Protein AF-A0A966USM0-F1 (afdb_monomer)

pLDDT: mean 73.09, std 26.47, range [25.08, 98.94]

Foldseek 3Di:
DDPDQDFDDWDDWAKEWEAEPVRHTPFIATFTGFRDDPPDTDDTDGDDGDDDDDDDPPDDYDYDYDYPDDDDDDDDDDDDDPDPDPPVPDPPQPAAKAKDQPDQDAAEAEAPDDWDFQGQRIQIDGPVWWFAAKKKKKKAQPPLDDQQKDWDFDDDPQWDWDADSVGRIIMIIHGRPDGSVNVSVRSRRITIHGPDLFSCVVVVRQKTKMWMKIASHDDPSRIYDIDIHMYGYHYDWDDKDKDFADDDDDDPPDDDDDHRPVIDIDTD

Secondary structure (DSSP, 8-state):
----------PPPEEEEEE-TTS-EEEEEEEEEEEEE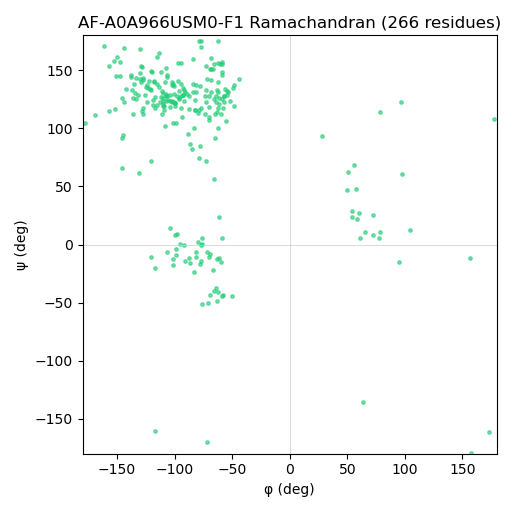TTEEEEEEEE---S-----TT---EEEEPPP---S----------SS----------S--EEEESS-PPEEEETTPPPEES-S-EEEE-SS----SS-EEEEEEEES--TTEEEE---BTTBEEEEETTTTEEEEE--TT--HHHHHHHHTT-EEEE--S-TTTTTT--EEEEEEEEE---SSS-B---EEEEEEEE--PPPPEEE--PPPP--TTPPP--TTTT-EEE--

Sequence (268 aa):
MSTDATFSGSGNNVNALLYDSSGTLITYGTLSRQFKTGSTIFGYYFVGTTSSFSVPSGGSYAWLISVRGLESSIIANTTYSTSSDFSASNFNDTLPPSIVISSSSSLSYIENASGIVIDNAILLSDTGASFGSSPSATISISSNFLSGDVLAFTNQNGITGSYNSGTGVLTLTGTSSNTVTQFQTALRSITYASTSDDPTSNNTKNSRIISWVFNDGTSANNISNTATSTINITAVNDAPVITPGTTLSYTENGSAAAINSALTLTDA

Radius of gyration: 33.27 Å; Cα contacts (8 Å, |Δi|>4): 501; chains: 1; bounding box: 66×48×115 Å

Mean predicted aligned error: 16.04 Å

Solvent-accessible surface area (backbone atoms only — not comparable to full-atom values): 16437 Å² total; per-residue (Å²): 131,86,82,76,78,71,88,77,81,96,52,83,69,40,63,37,52,32,30,40,86,86,71,48,76,72,50,49,32,28,43,51,49,74,42,45,65,85,95,46,73,77,47,73,51,77,53,65,78,74,96,77,90,81,85,69,92,91,71,88,78,58,83,53,78,53,85,85,81,78,81,84,72,94,84,81,86,82,88,81,77,96,61,102,69,83,70,90,76,71,84,66,44,83,55,45,33,40,51,46,67,84,66,85,66,67,33,80,44,52,62,80,47,76,67,42,64,56,46,76,56,55,41,58,46,59,84,46,88,65,42,20,74,54,18,34,34,44,37,30,41,75,35,63,67,53,78,41,48,41,67,46,65,79,69,51,93,78,30,43,60,50,64,39,67,90,69,41,36,29,38,37,40,40,41,43,85,54,49,61,68,55,53,32,53,53,60,32,57,29,18,44,36,48,76,34,78,55,72,18,66,89,77,73,29,44,40,36,36,36,35,38,35,44,29,42,37,47,96,53,53,29,53,28,52,79,32,76,49,44,37,40,47,42,76,67,90,64,76,70,44,75,49,81,31,68,87,77,87,79,60,91,92,56,80,93,72,80,73,43,84,63,54,46,80,49,73,94

Nearest PDB structures (foldseek):
  6msu-assembly1_A  TM=6.077E-01  e=7.825E-04  Homo sapiens
  6naj-assembly1_A  TM=5.534E-01  e=5.965E-04  Homo sapiens
  4g1e-assembly1_A  TM=4.624E-01  e=2.370E-04  Homo sapiens
  2jh2-assembly3_C  TM=5.589E-01  e=1.094E-01  Clostridium perfringens
  2w1n-assembly1_A  TM=4.405E-01  e=2.146E-02  Clostridium perfringens

Structure (mmCIF, N/CA/C/O backbone):
data_AF-A0A966USM0-F1
#
_entry.id   AF-A0A966USM0-F1
#
loop_
_atom_site.group_PDB
_atom_site.id
_atom_site.type_symbol
_atom_site.label_atom_id
_atom_site.label_alt_id
_atom_site.label_comp_id
_atom_site.label_asym_id
_atom_site.label_entity_id
_atom_site.label_seq_id
_atom_site.pdbx_PDB_ins_code
_atom_site.Cartn_x
_atom_site.Cartn_y
_atom_site.Cartn_z
_atom_site.occupancy
_atom_site.B_iso_or_equiv
_atom_site.auth_seq_id
_atom_site.auth_comp_id
_atom_site.auth_asym_id
_atom_site.auth_atom_id
_atom_site.pdbx_PDB_model_num
ATOM 1 N N . MET A 1 1 ? 40.622 32.644 -40.987 1.00 31.80 1 MET A N 1
ATOM 2 C CA . MET A 1 1 ? 40.869 31.797 -42.171 1.00 31.80 1 MET A CA 1
ATOM 3 C C . MET A 1 1 ? 40.367 30.409 -41.829 1.00 31.80 1 MET A C 1
ATOM 5 O O . MET A 1 1 ? 40.825 29.853 -40.840 1.00 31.80 1 MET A O 1
ATOM 9 N N . SER A 1 2 ? 39.348 29.950 -42.557 1.00 26.41 2 SER A N 1
ATOM 10 C CA . SER A 1 2 ? 38.762 28.608 -42.458 1.00 26.41 2 SER A CA 1
ATOM 11 C C . SER A 1 2 ? 39.843 27.565 -42.730 1.00 26.41 2 SER A C 1
ATOM 13 O O . SER A 1 2 ? 40.505 27.645 -43.762 1.00 26.41 2 SER A O 1
ATOM 15 N N . THR A 1 3 ? 40.057 26.620 -41.817 1.00 26.84 3 THR A N 1
ATOM 16 C CA . THR A 1 3 ? 40.767 25.383 -42.150 1.00 26.84 3 THR A CA 1
ATOM 17 C C . THR A 1 3 ? 39.723 24.399 -42.645 1.00 26.84 3 THR A C 1
ATOM 19 O O . THR A 1 3 ? 39.035 23.760 -41.848 1.00 26.84 3 THR A O 1
ATOM 22 N N . ASP A 1 4 ? 39.572 24.345 -43.964 1.00 27.58 4 ASP A N 1
ATOM 23 C CA . ASP A 1 4 ? 38.672 23.423 -44.641 1.00 27.58 4 ASP A CA 1
ATOM 24 C C . ASP A 1 4 ? 39.019 21.975 -44.273 1.00 27.58 4 ASP A C 1
ATOM 26 O O . ASP A 1 4 ? 40.166 21.532 -44.383 1.00 27.58 4 ASP A O 1
ATOM 30 N N . ALA A 1 5 ? 38.009 21.228 -43.826 1.00 27.91 5 ALA A N 1
ATOM 31 C CA . ALA A 1 5 ? 38.113 19.792 -43.628 1.00 27.91 5 ALA A CA 1
ATOM 32 C C . ALA A 1 5 ? 38.399 19.126 -44.984 1.00 27.91 5 ALA A C 1
ATOM 34 O O . ALA A 1 5 ? 37.602 19.212 -45.920 1.00 27.91 5 ALA A O 1
ATOM 35 N N . THR A 1 6 ? 39.548 18.464 -45.107 1.00 30.64 6 THR A N 1
ATOM 36 C CA . THR A 1 6 ? 39.915 17.726 -46.318 1.00 30.64 6 THR A CA 1
ATOM 37 C C . THR A 1 6 ? 39.258 16.346 -46.303 1.00 30.64 6 THR A C 1
ATOM 39 O O . THR A 1 6 ? 39.531 15.501 -45.453 1.00 30.64 6 THR A O 1
ATOM 42 N N . PHE A 1 7 ? 38.365 16.104 -47.262 1.00 36.09 7 PHE A N 1
ATOM 43 C CA . PHE A 1 7 ? 37.703 14.815 -47.450 1.00 36.09 7 PHE A CA 1
ATOM 44 C C . PHE A 1 7 ? 38.649 13.848 -48.169 1.00 36.09 7 PHE A C 1
ATOM 46 O O . PHE A 1 7 ? 38.986 14.064 -49.330 1.00 36.09 7 PHE A O 1
ATOM 53 N N . SER A 1 8 ? 39.059 12.762 -47.513 1.00 32.81 8 SER A N 1
ATOM 54 C CA . SER A 1 8 ? 39.838 11.702 -48.164 1.00 32.81 8 SER A CA 1
ATOM 55 C C . SER A 1 8 ? 39.358 10.304 -47.769 1.00 32.81 8 SER A C 1
ATOM 57 O O . SER A 1 8 ? 39.184 9.996 -46.592 1.00 32.81 8 SER A O 1
ATOM 59 N N . GLY A 1 9 ? 39.186 9.450 -48.780 1.00 34.25 9 GLY A N 1
ATOM 60 C CA . GLY A 1 9 ? 39.267 7.996 -48.639 1.00 34.25 9 GLY A CA 1
ATOM 61 C C . GLY A 1 9 ? 37.953 7.233 -48.463 1.00 34.25 9 GLY A C 1
ATOM 62 O O . GLY A 1 9 ? 37.209 7.430 -47.510 1.00 34.25 9 GLY A O 1
ATOM 63 N N . SER A 1 10 ? 37.740 6.298 -49.389 1.00 41.88 10 SER A N 1
ATOM 64 C CA . SER A 1 10 ? 36.699 5.272 -49.467 1.00 41.88 10 SER A CA 1
ATOM 65 C C . SER A 1 10 ? 36.631 4.376 -48.221 1.00 41.88 10 SER A C 1
ATOM 67 O O . SER A 1 10 ? 37.477 3.501 -48.035 1.00 41.88 10 SER A O 1
ATOM 69 N N . GLY A 1 11 ? 35.617 4.568 -47.379 1.00 43.72 11 GLY A N 1
ATOM 70 C CA . GLY A 1 11 ? 35.237 3.624 -46.325 1.00 43.72 11 GLY A CA 1
ATOM 71 C C . GLY A 1 11 ? 34.020 2.819 -46.768 1.00 43.72 11 GLY A C 1
ATOM 72 O O . GLY A 1 11 ? 33.117 3.379 -47.383 1.00 43.72 11 GLY A O 1
ATOM 73 N N . ASN A 1 12 ? 34.014 1.512 -46.499 1.00 42.41 12 ASN A N 1
ATOM 74 C CA . ASN A 1 12 ? 32.936 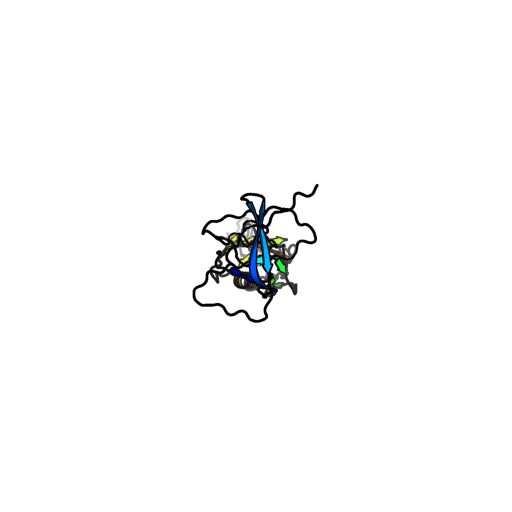0.606 -46.892 1.00 42.41 12 ASN A CA 1
ATOM 75 C C . ASN A 1 12 ? 31.571 1.132 -46.436 1.00 42.41 12 ASN A C 1
ATOM 77 O O . ASN A 1 12 ? 31.336 1.366 -45.254 1.00 42.41 12 ASN A O 1
ATOM 81 N N . ASN A 1 13 ? 30.685 1.285 -47.408 1.00 45.44 13 ASN A N 1
ATOM 82 C CA . ASN A 1 13 ? 29.283 1.601 -47.225 1.00 45.44 13 ASN A CA 1
ATOM 83 C C . ASN A 1 13 ? 28.613 0.532 -46.349 1.00 45.44 13 ASN A C 1
ATOM 85 O O . ASN A 1 13 ? 28.546 -0.628 -46.753 1.00 45.44 13 ASN A O 1
ATOM 89 N N . VAL A 1 14 ? 28.107 0.915 -45.172 1.00 46.41 14 VAL A N 1
ATOM 90 C CA . VAL A 1 14 ? 27.315 0.020 -44.311 1.00 46.41 14 VAL A CA 1
ATOM 91 C C . VAL A 1 14 ? 25.859 0.456 -44.368 1.00 46.41 14 VAL A C 1
ATOM 93 O O . VAL A 1 14 ? 25.548 1.634 -44.196 1.00 46.41 14 VAL A O 1
ATOM 96 N N . ASN A 1 15 ? 24.957 -0.486 -44.621 1.00 43.91 15 ASN A N 1
ATOM 97 C CA . ASN A 1 15 ? 23.526 -0.214 -44.570 1.00 43.91 15 ASN A CA 1
ATOM 98 C C . ASN A 1 15 ? 23.077 -0.058 -43.115 1.00 43.91 15 ASN A C 1
ATOM 100 O O . ASN A 1 15 ? 23.418 -0.885 -42.269 1.00 43.91 15 ASN A O 1
ATOM 104 N N . ALA A 1 16 ? 22.300 0.984 -42.838 1.00 49.91 16 ALA A N 1
ATOM 105 C CA . ALA A 1 16 ? 21.826 1.304 -41.503 1.00 49.91 16 ALA A CA 1
ATOM 106 C C . ALA A 1 16 ? 20.357 1.723 -41.512 1.00 49.91 16 ALA A C 1
ATOM 108 O O . ALA A 1 16 ? 19.870 2.374 -42.439 1.00 49.91 16 ALA A O 1
ATOM 109 N N . LEU A 1 17 ? 19.680 1.359 -40.432 1.00 49.31 17 LEU A N 1
ATOM 110 C CA . LEU A 1 17 ? 18.299 1.697 -40.129 1.00 49.31 17 LEU A CA 1
ATOM 111 C C . LEU A 1 17 ? 18.308 2.616 -38.898 1.00 49.31 17 LEU A C 1
ATOM 113 O O . LEU A 1 17 ? 19.033 2.350 -37.936 1.00 49.31 17 LEU A O 1
ATOM 117 N N . LEU A 1 18 ? 17.522 3.689 -38.929 1.00 50.59 18 LEU A N 1
ATOM 118 C CA . LEU A 1 18 ? 17.356 4.640 -37.833 1.00 50.59 18 LEU A CA 1
ATOM 119 C C . LEU A 1 18 ? 15.917 4.570 -37.335 1.00 50.59 18 LEU A C 1
ATOM 121 O O . LEU A 1 18 ? 14.990 4.866 -38.087 1.00 50.59 18 LEU A O 1
ATOM 125 N N . TYR A 1 19 ? 15.744 4.239 -36.064 1.00 47.59 19 TYR A N 1
ATOM 126 C CA . TYR A 1 19 ? 14.443 4.181 -35.403 1.00 47.59 19 TYR A CA 1
ATOM 127 C C . TYR A 1 19 ? 14.292 5.349 -34.430 1.00 47.59 19 TYR A C 1
ATOM 129 O O . TYR A 1 19 ? 15.287 5.867 -33.913 1.00 47.59 19 TYR A O 1
ATOM 137 N N . ASP A 1 20 ? 13.055 5.782 -34.198 1.00 41.34 20 ASP A N 1
ATOM 138 C CA . ASP A 1 20 ? 12.730 6.701 -33.116 1.00 41.34 20 ASP A CA 1
ATOM 139 C C . ASP A 1 20 ? 12.649 5.957 -31.784 1.00 41.34 20 ASP A C 1
ATOM 141 O O . ASP A 1 20 ? 12.739 4.730 -31.705 1.00 41.34 20 ASP A O 1
ATOM 145 N N . SER A 1 21 ? 12.460 6.729 -30.720 1.00 38.56 21 SER A N 1
ATOM 146 C CA . SER A 1 21 ? 12.323 6.220 -29.359 1.00 38.56 21 SER A CA 1
ATOM 147 C C . SER A 1 21 ? 11.093 5.332 -29.146 1.00 38.56 21 SER A C 1
ATOM 149 O O . SER A 1 21 ? 11.012 4.670 -28.120 1.00 38.56 21 SER A O 1
ATOM 151 N N . SER A 1 22 ? 10.142 5.304 -30.086 1.00 38.19 22 SER A N 1
ATOM 152 C CA . SER A 1 22 ? 8.981 4.404 -30.059 1.00 38.19 22 SER A CA 1
ATOM 153 C C . SER A 1 22 ? 9.226 3.087 -30.806 1.00 38.19 22 SER A C 1
ATOM 155 O O . SER A 1 22 ? 8.337 2.242 -30.867 1.00 38.19 22 SER A O 1
ATOM 157 N N . GLY A 1 23 ? 10.419 2.899 -31.384 1.00 40.34 23 GLY A N 1
ATOM 158 C CA . GLY A 1 23 ? 10.735 1.751 -32.234 1.00 40.34 23 GLY A CA 1
ATOM 159 C C . GLY A 1 23 ? 10.178 1.875 -33.655 1.00 40.34 23 GLY A C 1
ATOM 160 O O . GLY A 1 23 ? 10.221 0.908 -34.417 1.00 40.34 23 GLY A O 1
ATOM 161 N N . THR A 1 24 ? 9.681 3.052 -34.043 1.00 44.50 24 THR A N 1
ATOM 162 C CA . THR A 1 24 ? 9.216 3.325 -35.405 1.00 44.50 24 THR A CA 1
ATOM 163 C C . THR A 1 24 ? 10.407 3.715 -36.273 1.00 44.50 24 THR A C 1
ATOM 165 O O . THR A 1 24 ? 11.214 4.562 -35.896 1.00 44.50 24 THR A O 1
ATOM 168 N N . LEU A 1 25 ? 10.552 3.102 -37.450 1.00 48.06 25 LEU A N 1
ATOM 169 C CA . LEU A 1 25 ? 11.631 3.436 -38.384 1.00 48.06 25 LEU A CA 1
ATOM 170 C C . LEU A 1 25 ? 11.480 4.895 -38.851 1.00 48.06 25 LEU A C 1
ATOM 172 O O . LEU A 1 25 ? 10.528 5.223 -39.553 1.00 48.06 25 LEU A O 1
ATOM 176 N N . ILE A 1 26 ? 12.427 5.762 -38.488 1.00 49.38 26 ILE A N 1
ATOM 177 C CA . ILE A 1 26 ? 12.488 7.156 -38.950 1.00 49.38 26 ILE A CA 1
ATOM 178 C C . ILE A 1 26 ? 13.004 7.198 -40.387 1.00 49.38 26 ILE A C 1
ATOM 180 O O . ILE A 1 26 ? 12.438 7.872 -41.242 1.00 49.38 26 ILE A O 1
ATOM 184 N N . THR A 1 27 ? 14.139 6.541 -40.638 1.00 53.06 27 THR A N 1
ATOM 185 C CA . THR A 1 27 ? 14.805 6.547 -41.944 1.00 53.06 27 THR A CA 1
ATOM 186 C C . THR A 1 27 ? 15.784 5.386 -42.052 1.00 53.06 27 THR A C 1
ATOM 188 O O . THR A 1 27 ? 16.077 4.698 -41.079 1.00 53.06 27 THR A O 1
ATOM 191 N N . TYR A 1 28 ? 16.309 5.159 -43.244 1.00 55.31 28 TYR A N 1
ATOM 192 C CA . TYR A 1 28 ? 17.343 4.176 -43.510 1.00 55.31 28 TYR A CA 1
ATOM 193 C C . TYR A 1 28 ? 18.163 4.610 -44.714 1.00 55.31 28 TYR A C 1
ATOM 195 O O . TYR A 1 28 ? 17.717 5.406 -45.541 1.00 55.31 28 TYR A O 1
ATOM 203 N N . GLY A 1 29 ? 19.377 4.092 -44.811 1.00 53.22 29 GLY A N 1
ATOM 204 C CA . GLY A 1 29 ? 20.263 4.401 -45.917 1.00 53.22 29 GLY A CA 1
ATOM 205 C C . GLY A 1 29 ? 21.639 3.809 -45.699 1.00 53.22 29 GLY A C 1
ATOM 206 O O . GLY A 1 29 ? 21.837 2.906 -44.887 1.00 53.22 29 GLY A O 1
ATOM 207 N N . THR A 1 30 ? 22.607 4.338 -46.425 1.00 50.09 30 THR A N 1
ATOM 208 C CA . THR A 1 30 ? 23.992 3.897 -46.323 1.00 50.09 30 THR A CA 1
ATOM 209 C C . THR A 1 30 ? 24.790 4.901 -45.492 1.00 50.09 30 THR A C 1
ATOM 211 O O . THR A 1 30 ? 24.854 6.085 -45.837 1.00 50.09 30 THR A O 1
ATOM 214 N N . LEU A 1 31 ? 25.422 4.444 -44.403 1.00 52.97 31 LEU A N 1
ATOM 215 C CA . LEU A 1 31 ? 26.496 5.191 -43.747 1.00 52.97 31 LEU A CA 1
ATOM 216 C C . LEU A 1 31 ? 27.696 5.156 -44.682 1.00 52.97 31 LEU A C 1
ATOM 218 O O . LEU A 1 31 ? 28.294 4.100 -44.886 1.00 52.97 31 LEU A O 1
ATOM 222 N N . SER A 1 32 ? 28.028 6.299 -45.274 1.00 48.47 32 SER A N 1
ATOM 223 C CA . SER A 1 32 ? 29.033 6.313 -46.338 1.00 48.47 32 SER A CA 1
ATOM 224 C C . SER A 1 32 ? 30.283 7.121 -46.000 1.00 48.47 32 SER A C 1
ATOM 226 O O . SER A 1 32 ? 31.309 6.933 -46.648 1.00 48.47 32 SER A O 1
ATOM 228 N N . ARG A 1 33 ? 30.263 8.054 -45.032 1.00 49.81 33 ARG A N 1
ATOM 229 C CA . ARG A 1 33 ? 31.350 9.054 -44.970 1.00 49.81 33 ARG A CA 1
ATOM 230 C C . ARG A 1 33 ? 31.713 9.471 -43.555 1.00 49.81 33 ARG A C 1
ATOM 232 O O . ARG A 1 33 ? 30.850 9.900 -42.803 1.00 49.81 33 ARG A O 1
ATOM 239 N N . GLN A 1 34 ? 33.001 9.349 -43.241 1.00 51.34 34 GLN A N 1
ATOM 240 C CA . GLN A 1 34 ? 33.630 9.782 -41.995 1.00 51.34 34 GLN A CA 1
ATOM 241 C C . GLN A 1 34 ? 34.062 11.246 -42.126 1.00 51.34 34 GLN A C 1
ATOM 243 O O . GLN A 1 34 ? 34.790 11.585 -43.059 1.00 51.34 34 GLN A O 1
ATOM 248 N N . PHE A 1 35 ? 33.678 12.108 -41.187 1.00 45.47 35 PHE A N 1
ATOM 249 C CA . PHE A 1 35 ? 34.376 13.384 -40.999 1.00 45.47 35 PHE A CA 1
ATOM 250 C C . PHE A 1 35 ? 35.723 13.094 -40.340 1.00 45.47 35 PHE A C 1
ATOM 252 O O . PHE A 1 35 ? 35.736 12.405 -39.326 1.00 45.47 35 PHE A O 1
ATOM 259 N N . LYS A 1 36 ? 36.844 13.580 -40.879 1.00 43.09 36 LYS A N 1
ATOM 260 C CA . LYS A 1 36 ? 38.163 13.422 -40.247 1.00 43.09 36 LYS A CA 1
ATOM 261 C C . LYS A 1 36 ? 38.907 14.747 -40.165 1.00 43.09 36 LYS A C 1
ATOM 263 O O . LYS A 1 36 ? 38.889 15.517 -41.118 1.00 43.09 36 LYS A O 1
ATOM 268 N N . THR A 1 37 ? 39.624 14.938 -39.061 1.00 39.69 37 THR A N 1
ATOM 269 C CA . THR A 1 37 ? 40.745 15.883 -38.945 1.00 39.69 37 THR A CA 1
ATOM 270 C C . THR A 1 37 ? 41.922 15.091 -38.389 1.00 39.69 37 THR A C 1
ATOM 272 O O . THR A 1 37 ? 41.868 14.609 -37.257 1.00 39.69 37 THR A O 1
ATOM 275 N N . GLY A 1 38 ? 42.966 14.892 -39.196 1.00 53.50 38 GLY A N 1
ATOM 276 C CA . GLY A 1 38 ? 44.038 13.947 -38.865 1.00 53.50 38 GLY A CA 1
ATOM 277 C C . GLY A 1 38 ? 43.523 12.501 -38.787 1.00 53.50 38 GLY A C 1
ATOM 278 O O . GLY A 1 38 ? 42.743 12.072 -39.636 1.00 53.50 38 GLY A O 1
ATOM 279 N N . SER A 1 39 ? 43.937 11.748 -37.764 1.00 41.88 39 SER A N 1
ATOM 280 C CA . SER A 1 39 ? 43.492 10.358 -37.532 1.00 41.88 39 SER A CA 1
ATOM 281 C C . SER A 1 39 ? 42.128 10.245 -36.835 1.00 41.88 39 SER A C 1
ATOM 283 O O . SER A 1 39 ? 41.609 9.141 -36.682 1.00 41.88 39 SER A O 1
ATOM 285 N N . THR A 1 40 ? 41.545 11.363 -36.401 1.00 37.44 40 THR A N 1
ATOM 286 C CA . THR A 1 40 ? 40.333 11.384 -35.573 1.00 37.44 40 THR A CA 1
ATOM 287 C C . THR A 1 40 ? 39.085 11.497 -36.439 1.00 37.44 40 THR A C 1
ATOM 289 O O . THR A 1 40 ? 39.001 12.390 -37.283 1.00 37.44 40 THR A O 1
ATOM 292 N N . ILE A 1 41 ? 38.109 10.609 -36.217 1.00 42.75 41 ILE A N 1
ATOM 293 C CA . ILE A 1 41 ? 36.802 10.611 -36.892 1.00 42.75 41 ILE A CA 1
ATOM 294 C C . ILE A 1 41 ? 35.785 11.405 -36.052 1.00 42.75 41 ILE A C 1
ATOM 296 O O . ILE A 1 41 ? 35.616 11.113 -34.874 1.00 42.75 41 ILE A O 1
ATOM 300 N N . PHE A 1 42 ? 35.085 12.368 -36.658 1.00 37.25 42 PHE A N 1
ATOM 301 C CA . PHE A 1 42 ? 34.134 13.286 -36.009 1.00 37.25 42 PHE A CA 1
ATOM 302 C C . PHE A 1 42 ? 32.653 12.909 -36.206 1.00 37.25 42 PHE A C 1
ATOM 304 O O . PHE A 1 42 ? 31.795 13.458 -35.523 1.00 37.25 42 PHE A O 1
ATOM 311 N N . GLY A 1 43 ? 32.320 11.985 -37.114 1.00 44.12 43 GLY A N 1
ATOM 312 C CA . GLY A 1 43 ? 30.938 11.517 -37.296 1.00 44.12 43 GLY A CA 1
ATOM 313 C C . GLY A 1 43 ? 30.654 10.900 -38.666 1.00 44.12 43 GLY A C 1
ATOM 314 O O . GLY A 1 43 ? 31.545 10.842 -39.515 1.00 44.12 43 GLY A O 1
ATOM 315 N N . TYR A 1 44 ? 29.401 10.476 -38.869 1.00 45.91 44 TYR A N 1
ATOM 316 C CA . TYR A 1 44 ? 28.877 9.908 -40.118 1.00 45.91 44 TYR A CA 1
ATOM 317 C C . TYR A 1 44 ? 27.580 10.603 -40.556 1.00 45.91 44 TYR A C 1
ATOM 319 O O . TYR A 1 44 ? 26.836 11.092 -39.709 1.00 45.91 44 TYR A O 1
ATOM 327 N N . TYR A 1 45 ? 27.279 10.608 -41.861 1.00 44.28 45 TYR A N 1
ATOM 328 C CA . TYR A 1 45 ? 25.982 11.052 -42.393 1.00 44.28 45 TYR A CA 1
ATOM 329 C C . TYR A 1 45 ? 25.356 10.015 -43.344 1.00 44.28 45 TYR A C 1
ATOM 331 O O . TYR A 1 45 ? 26.073 9.228 -43.973 1.00 44.28 45 TYR A O 1
ATOM 339 N N . PHE A 1 46 ? 24.021 10.020 -43.441 1.00 47.06 46 PHE A N 1
ATOM 340 C CA . PHE A 1 46 ? 23.240 9.141 -44.324 1.00 47.06 46 PHE A CA 1
ATOM 341 C C . PHE A 1 46 ? 23.213 9.682 -45.757 1.00 47.06 46 PHE A C 1
ATOM 343 O O . PHE A 1 46 ? 22.896 10.852 -45.971 1.00 47.06 46 PHE A O 1
ATOM 350 N N . VAL A 1 47 ? 23.495 8.833 -46.747 1.00 42.12 47 VAL A N 1
ATOM 351 C CA . VAL A 1 47 ? 23.424 9.204 -48.171 1.00 42.12 47 VAL A CA 1
ATOM 352 C C . VAL A 1 47 ? 22.392 8.325 -48.871 1.00 42.12 47 VAL A C 1
ATOM 354 O O . VAL A 1 47 ? 22.550 7.109 -48.891 1.00 42.12 47 VAL A O 1
ATOM 357 N N . GLY A 1 48 ? 21.361 8.950 -49.449 1.00 43.28 48 GLY A N 1
ATOM 358 C CA . GLY A 1 48 ? 20.324 8.291 -50.250 1.00 43.28 48 GLY A CA 1
ATOM 359 C C . GLY A 1 48 ? 19.253 7.576 -49.420 1.00 43.28 48 GLY A C 1
ATOM 360 O O . GLY A 1 48 ? 19.522 6.573 -48.768 1.00 43.28 48 GLY A O 1
ATOM 361 N N . THR A 1 49 ? 18.016 8.066 -49.483 1.00 42.53 49 THR A N 1
ATOM 362 C CA . THR A 1 49 ? 16.832 7.311 -49.063 1.00 42.53 49 THR A CA 1
ATOM 363 C C . THR A 1 49 ? 16.286 6.586 -50.294 1.00 42.53 49 THR A C 1
ATOM 365 O O . THR A 1 49 ? 16.029 7.201 -51.326 1.00 42.53 49 THR A O 1
ATOM 368 N N . THR A 1 50 ? 16.148 5.265 -50.232 1.00 41.19 50 THR A N 1
ATOM 369 C CA . THR A 1 50 ? 15.361 4.502 -51.223 1.00 41.19 50 THR A CA 1
ATOM 370 C C . THR A 1 50 ? 14.147 3.916 -50.515 1.00 41.19 50 THR A C 1
ATOM 372 O O . THR A 1 50 ? 14.099 3.982 -49.297 1.00 41.19 50 THR A O 1
ATOM 375 N N . SER A 1 51 ? 13.133 3.441 -51.240 1.00 32.62 51 SER A N 1
ATOM 376 C CA . SER A 1 51 ? 11.816 3.067 -50.689 1.00 32.62 51 SER A CA 1
ATOM 377 C C . SER A 1 51 ? 11.625 1.566 -50.421 1.00 32.62 51 SER A C 1
ATOM 379 O O . SER A 1 51 ? 10.518 1.143 -50.096 1.00 32.62 51 SER A O 1
ATOM 381 N N . SER A 1 52 ? 12.678 0.751 -50.522 1.00 36.09 52 SER A N 1
ATOM 382 C CA . SER A 1 52 ? 12.628 -0.671 -50.161 1.00 36.09 52 SER A CA 1
ATOM 383 C C . SER A 1 52 ? 13.943 -1.140 -49.535 1.00 36.09 52 SER A C 1
ATOM 385 O O . SER A 1 52 ? 14.988 -1.061 -50.180 1.00 36.09 52 SER A O 1
ATOM 387 N N . PHE A 1 53 ? 13.887 -1.669 -48.307 1.00 38.72 53 PHE A N 1
ATOM 388 C CA . PHE A 1 53 ? 15.019 -2.284 -47.608 1.00 38.72 53 PHE A CA 1
ATOM 389 C C . PHE A 1 53 ? 14.807 -3.798 -47.482 1.00 38.72 53 PHE A C 1
ATOM 391 O O . PHE A 1 53 ? 13.913 -4.250 -46.771 1.00 38.72 53 PHE A O 1
ATOM 398 N N . SER A 1 54 ? 15.630 -4.588 -48.168 1.00 36.91 54 SER A N 1
ATOM 399 C CA . SER A 1 54 ? 15.716 -6.041 -47.985 1.00 36.91 54 SER A CA 1
ATOM 400 C C . SER A 1 54 ? 17.007 -6.374 -47.242 1.00 36.91 54 SER A C 1
ATOM 402 O O . SER A 1 54 ? 18.068 -5.949 -47.694 1.00 36.91 54 SER A O 1
ATOM 404 N N . VAL A 1 55 ? 16.932 -7.137 -46.146 1.00 38.34 55 VAL A N 1
ATOM 405 C CA . VAL A 1 55 ? 18.098 -7.602 -45.368 1.00 38.34 55 VAL A CA 1
ATOM 406 C C . VAL A 1 55 ? 18.734 -8.806 -46.077 1.00 38.34 55 VAL A C 1
ATOM 408 O O . VAL A 1 55 ? 18.099 -9.862 -46.122 1.00 38.34 55 VAL A O 1
ATOM 411 N N . PRO A 1 56 ? 19.960 -8.722 -46.628 1.00 36.72 56 PRO A N 1
ATOM 412 C CA . PRO A 1 56 ? 20.626 -9.902 -47.173 1.00 36.72 56 PRO A CA 1
ATOM 413 C C . PRO A 1 56 ? 21.084 -10.842 -46.047 1.00 36.72 56 PRO A C 1
ATOM 415 O O . PRO A 1 56 ? 21.577 -10.398 -45.006 1.00 36.72 56 PRO A O 1
ATOM 418 N N . SER A 1 57 ? 20.988 -12.157 -46.248 1.00 30.56 57 SER A N 1
ATOM 419 C CA . SER A 1 57 ? 21.613 -13.115 -45.331 1.00 30.56 57 SER A CA 1
ATOM 420 C C . SER A 1 57 ? 23.142 -12.985 -45.397 1.00 30.56 57 SER A C 1
ATOM 422 O O . SER A 1 57 ? 23.710 -13.106 -46.482 1.00 30.56 57 SER A O 1
ATOM 424 N N . GLY A 1 58 ? 23.801 -12.775 -44.251 1.00 35.03 58 GLY A N 1
ATOM 425 C CA . GLY A 1 58 ? 25.269 -12.808 -44.127 1.00 35.03 58 GLY A CA 1
ATOM 426 C C . GLY A 1 58 ? 26.000 -11.460 -44.008 1.00 35.03 58 GLY A C 1
ATOM 427 O O . GLY A 1 58 ? 27.219 -11.442 -44.143 1.00 35.03 58 GLY A O 1
ATOM 428 N N . GLY A 1 59 ? 25.304 -10.343 -43.761 1.00 36.00 59 GLY A N 1
ATOM 429 C CA . GLY A 1 59 ? 25.923 -9.030 -43.499 1.00 36.00 59 GLY A CA 1
ATOM 430 C C . GLY A 1 59 ? 26.062 -8.678 -42.008 1.00 36.00 59 GLY A C 1
ATOM 431 O O . GLY A 1 59 ? 25.295 -9.167 -41.181 1.00 36.00 59 GLY A O 1
ATOM 432 N N . SER A 1 60 ? 27.012 -7.794 -41.677 1.00 35.34 60 SER A N 1
ATOM 433 C CA . SER A 1 60 ? 27.114 -7.129 -40.365 1.00 35.34 60 SER A CA 1
ATOM 434 C C . SER A 1 60 ? 26.331 -5.812 -40.381 1.00 35.34 60 SER A C 1
ATOM 436 O O . SER A 1 60 ? 26.519 -4.999 -41.285 1.00 35.34 60 SER A O 1
ATOM 438 N N . TYR A 1 61 ? 25.484 -5.583 -39.376 1.00 35.53 61 TYR A N 1
ATOM 439 C CA . TYR A 1 61 ? 24.606 -4.410 -39.271 1.00 35.53 61 TYR A CA 1
ATOM 440 C C . TYR A 1 61 ? 24.904 -3.619 -37.992 1.00 35.53 61 TYR A C 1
ATOM 442 O O . TYR A 1 61 ? 25.282 -4.208 -36.981 1.00 35.53 61 TYR A O 1
ATOM 450 N N . ALA A 1 62 ? 24.701 -2.300 -38.020 1.00 36.78 62 ALA A N 1
ATOM 451 C CA . ALA A 1 62 ? 24.736 -1.440 -36.838 1.00 36.78 62 ALA A CA 1
ATOM 452 C C . ALA A 1 62 ? 23.386 -0.726 -36.682 1.00 36.78 62 ALA A C 1
ATOM 454 O O . ALA A 1 62 ? 22.854 -0.183 -37.652 1.00 36.78 62 ALA A O 1
ATOM 455 N N . TRP A 1 63 ? 22.846 -0.726 -35.464 1.00 36.41 63 TRP A N 1
ATOM 456 C CA . TRP A 1 63 ? 21.600 -0.050 -35.105 1.00 36.41 63 TRP A CA 1
ATOM 457 C C . TRP A 1 63 ? 21.950 1.223 -34.338 1.00 36.41 63 TRP A C 1
ATOM 459 O O . TRP A 1 63 ? 22.727 1.178 -33.386 1.00 36.41 63 TRP A O 1
ATOM 469 N N . LEU A 1 64 ? 21.404 2.362 -34.754 1.00 38.25 64 LEU A N 1
ATOM 470 C CA . LEU A 1 64 ? 21.565 3.638 -34.057 1.00 38.25 64 LEU A CA 1
ATOM 471 C C . LEU A 1 64 ? 20.177 4.085 -33.589 1.00 38.25 64 LEU A C 1
ATOM 473 O O . LEU A 1 64 ? 19.249 4.134 -34.393 1.00 38.25 64 LEU A O 1
ATOM 477 N N . ILE A 1 65 ? 20.031 4.396 -32.300 1.00 37.47 65 ILE A N 1
ATOM 478 C CA . ILE A 1 65 ? 18.818 4.996 -31.723 1.00 37.47 65 ILE A CA 1
ATOM 479 C C . ILE A 1 65 ? 19.107 6.485 -31.513 1.00 37.47 65 ILE A C 1
ATOM 481 O O . ILE A 1 65 ? 20.085 6.840 -30.857 1.00 37.47 65 ILE A O 1
ATOM 485 N N . SER A 1 66 ? 18.283 7.365 -32.087 1.00 37.50 66 SER A N 1
ATOM 486 C CA . SER A 1 66 ? 18.328 8.804 -31.797 1.00 37.50 66 SER A CA 1
ATOM 487 C C . SER A 1 66 ? 17.290 9.138 -30.727 1.00 37.50 66 SER A C 1
ATOM 489 O O . SER A 1 66 ? 16.110 8.831 -30.890 1.00 37.50 66 SER A O 1
ATOM 491 N N . VAL A 1 67 ? 17.723 9.780 -29.640 1.00 33.31 67 VAL A N 1
ATOM 492 C CA . VAL A 1 67 ? 16.837 10.284 -28.580 1.00 33.31 67 VAL A CA 1
ATOM 493 C C . VAL A 1 67 ? 16.375 11.693 -28.971 1.00 33.31 67 VAL A C 1
ATOM 495 O O . VAL A 1 67 ? 17.203 12.596 -29.099 1.00 33.31 67 VAL A O 1
ATOM 498 N N . ARG A 1 68 ? 15.071 11.910 -29.190 1.00 31.92 68 ARG A N 1
ATOM 499 C CA . ARG A 1 68 ? 14.501 13.265 -29.341 1.00 31.92 68 ARG A CA 1
ATOM 500 C C . ARG A 1 68 ? 14.040 13.785 -27.979 1.00 31.92 68 ARG A C 1
ATOM 502 O O . ARG A 1 68 ? 13.361 13.063 -27.262 1.00 31.92 68 ARG A O 1
ATOM 509 N N . GLY A 1 69 ? 14.392 15.031 -27.649 1.00 29.62 69 GLY A N 1
ATOM 510 C CA . GLY A 1 69 ? 13.970 15.696 -26.407 1.00 29.62 69 GLY A CA 1
ATOM 511 C C . GLY A 1 69 ? 14.868 16.837 -25.914 1.00 29.62 69 GLY A C 1
ATOM 512 O O . GLY A 1 69 ? 14.452 17.594 -25.047 1.00 29.62 69 GLY A O 1
ATOM 513 N N . LEU A 1 70 ? 16.070 17.017 -26.470 1.00 31.89 70 LEU A N 1
ATOM 514 C CA . LEU A 1 70 ? 16.862 18.219 -26.204 1.00 31.89 70 LEU A CA 1
ATOM 515 C C . LEU A 1 70 ? 16.389 19.334 -27.133 1.00 31.89 70 LEU A C 1
ATOM 517 O O . LEU A 1 70 ? 16.768 19.382 -28.306 1.00 31.89 70 LEU A O 1
ATOM 521 N N . GLU A 1 71 ? 15.561 20.236 -26.615 1.00 28.86 71 GLU A N 1
ATOM 522 C CA . GLU A 1 71 ? 15.467 21.556 -27.218 1.00 28.86 71 GLU A CA 1
ATOM 523 C C . GLU A 1 71 ? 16.860 22.198 -27.167 1.00 28.86 71 GLU A C 1
ATOM 525 O O . GLU A 1 71 ? 17.403 22.499 -26.109 1.00 28.86 71 GLU A O 1
ATOM 530 N N . SER A 1 72 ? 17.448 22.368 -28.349 1.00 31.72 72 SER A N 1
ATOM 531 C CA . SER A 1 72 ? 18.448 23.394 -28.640 1.00 31.72 72 SER A CA 1
ATOM 532 C C . SER A 1 72 ? 19.702 23.419 -27.752 1.00 31.72 72 SER A C 1
ATOM 534 O O . SER A 1 72 ? 19.957 24.397 -27.062 1.00 31.72 72 SER A O 1
ATOM 536 N N . SER A 1 73 ? 20.572 22.413 -27.845 1.00 25.08 73 SER A N 1
ATOM 537 C CA . SER A 1 73 ? 22.023 22.674 -27.924 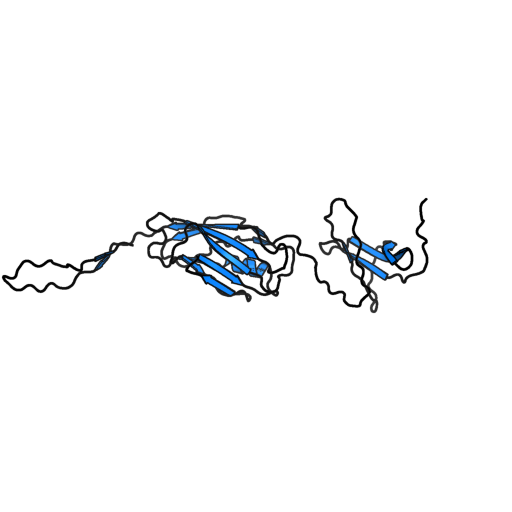1.00 25.08 73 SER A CA 1
ATOM 538 C C . SER A 1 73 ? 22.800 21.411 -28.284 1.00 25.08 73 SER A C 1
ATOM 540 O O . SER A 1 73 ? 22.945 20.468 -27.514 1.00 25.08 73 SER A O 1
ATOM 542 N N . ILE A 1 74 ? 23.359 21.420 -29.490 1.00 35.97 74 ILE A N 1
ATOM 543 C CA . ILE A 1 74 ? 24.593 20.690 -29.761 1.00 35.97 74 ILE A CA 1
ATOM 544 C C . ILE A 1 74 ? 25.665 21.342 -28.884 1.00 35.97 74 ILE A C 1
ATOM 546 O O . ILE A 1 74 ? 25.855 22.545 -29.011 1.00 35.97 74 ILE A O 1
ATOM 550 N N . ILE A 1 75 ? 26.322 20.568 -28.016 1.00 30.97 75 ILE A N 1
ATOM 551 C CA . ILE A 1 75 ? 27.777 20.517 -27.765 1.00 30.97 75 ILE A CA 1
ATOM 552 C C . ILE A 1 75 ? 27.994 19.417 -26.713 1.00 30.97 75 ILE A C 1
ATOM 554 O O . ILE A 1 75 ? 27.722 19.632 -25.539 1.00 30.97 75 ILE A O 1
ATOM 558 N N . ALA A 1 76 ? 28.492 18.251 -27.136 1.00 26.12 76 ALA A N 1
ATOM 559 C CA . ALA A 1 76 ? 29.542 17.501 -26.435 1.00 26.12 76 ALA A CA 1
ATOM 560 C C . ALA A 1 76 ? 29.840 16.174 -27.156 1.00 26.12 76 ALA A C 1
ATOM 562 O O . ALA A 1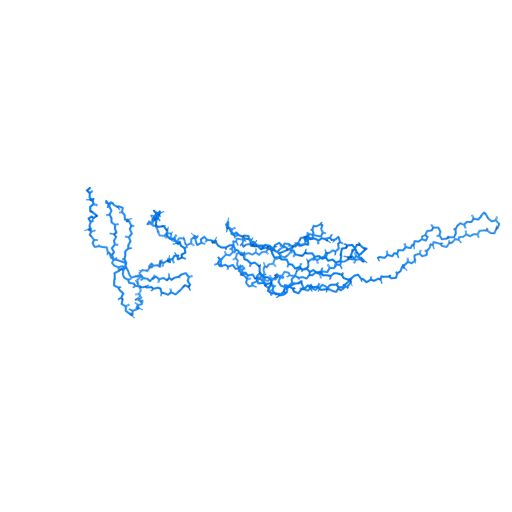 76 ? 29.057 15.234 -27.130 1.00 26.12 76 ALA A O 1
ATOM 563 N N . ASN A 1 77 ? 31.006 16.149 -27.801 1.00 28.16 77 ASN A N 1
ATOM 564 C CA . ASN A 1 77 ? 31.978 15.056 -27.816 1.00 28.16 77 ASN A CA 1
ATOM 565 C C . ASN A 1 77 ? 31.443 13.617 -27.626 1.00 28.16 77 ASN A C 1
ATOM 567 O O . ASN A 1 77 ? 31.356 13.102 -26.511 1.00 28.16 77 ASN A O 1
ATOM 571 N N . THR A 1 78 ? 31.174 12.942 -28.741 1.00 31.66 78 THR A N 1
ATOM 572 C CA . THR A 1 78 ? 30.937 11.498 -28.800 1.00 31.66 78 THR A CA 1
ATOM 573 C C . THR A 1 78 ? 32.208 10.745 -28.396 1.00 31.66 78 THR A C 1
ATOM 575 O O . THR A 1 78 ? 33.193 10.749 -29.132 1.00 31.66 78 THR A O 1
ATOM 578 N N . THR A 1 79 ? 32.196 10.052 -27.256 1.00 28.02 79 THR A N 1
ATOM 579 C CA . THR A 1 79 ? 33.216 9.030 -26.976 1.00 28.02 79 THR A CA 1
ATOM 580 C C . THR A 1 79 ? 32.908 7.822 -27.858 1.00 28.02 79 THR A C 1
ATOM 582 O O . THR A 1 79 ? 31.873 7.184 -27.694 1.00 28.02 79 THR A O 1
ATOM 585 N N . TYR A 1 80 ? 33.776 7.539 -28.829 1.00 33.53 80 TYR A N 1
ATOM 586 C CA . TYR A 1 80 ? 33.699 6.353 -29.684 1.00 33.53 80 TYR A CA 1
ATOM 587 C C . TYR A 1 80 ? 34.782 5.368 -29.237 1.00 33.53 80 TYR A C 1
ATOM 589 O O . TYR A 1 80 ? 35.960 5.725 -29.222 1.00 33.53 80 TYR A O 1
ATOM 597 N N . SER A 1 81 ? 34.411 4.134 -28.900 1.00 28.27 81 SER A N 1
ATOM 598 C CA . SER A 1 81 ? 35.360 3.029 -28.764 1.00 28.27 81 SER A CA 1
ATOM 599 C C . SER A 1 81 ? 35.186 2.066 -29.937 1.00 28.27 81 SER A C 1
ATOM 601 O O . SER A 1 81 ? 34.090 1.615 -30.261 1.00 28.27 81 SER A O 1
ATOM 603 N N . THR A 1 82 ? 36.291 1.756 -30.612 1.00 34.06 82 THR A N 1
ATOM 604 C CA . THR A 1 82 ? 36.389 0.610 -31.517 1.00 34.06 82 THR A CA 1
ATOM 605 C C . THR A 1 82 ? 36.782 -0.602 -30.679 1.00 34.06 82 THR A C 1
ATOM 607 O O . THR A 1 82 ? 37.966 -0.882 -30.510 1.00 34.06 82 THR A O 1
ATOM 610 N N . SER A 1 83 ? 35.806 -1.290 -30.100 1.00 31.00 83 SER A N 1
ATOM 611 C CA . SER A 1 83 ? 36.010 -2.612 -29.509 1.00 31.00 83 SER A CA 1
ATOM 612 C C . SER A 1 83 ? 34.709 -3.393 -29.609 1.00 31.00 83 SER A C 1
ATOM 614 O O . SER A 1 83 ? 33.629 -2.820 -29.500 1.00 31.00 83 SER A O 1
ATOM 616 N N . SER A 1 84 ? 34.824 -4.695 -29.820 1.00 31.41 84 SER A N 1
ATOM 617 C CA . SER A 1 84 ? 33.774 -5.712 -29.916 1.00 31.41 84 SER A CA 1
ATOM 618 C C . SER A 1 84 ? 32.907 -5.893 -28.656 1.00 31.41 84 SER A C 1
ATOM 620 O O . SER A 1 84 ? 32.286 -6.935 -28.503 1.00 31.41 84 SER A O 1
ATOM 622 N N . ASP A 1 85 ? 32.807 -4.879 -27.799 1.00 29.89 85 ASP A N 1
ATOM 623 C CA . ASP A 1 85 ? 31.992 -4.864 -26.587 1.00 29.89 85 ASP A CA 1
ATOM 624 C C . ASP A 1 85 ? 30.982 -3.715 -26.673 1.00 29.89 85 ASP A C 1
ATOM 626 O O . ASP A 1 85 ? 31.096 -2.693 -25.996 1.00 29.89 85 ASP A O 1
ATOM 630 N N . PHE A 1 86 ? 29.968 -3.867 -27.528 1.00 32.19 86 PHE A N 1
ATOM 631 C CA . PHE A 1 86 ? 28.751 -3.069 -27.388 1.00 32.19 86 PHE A CA 1
ATOM 632 C C . PHE A 1 86 ? 27.912 -3.691 -26.271 1.00 32.19 86 PHE A C 1
ATOM 634 O O . PHE A 1 86 ? 26.915 -4.369 -26.512 1.00 32.19 86 PHE A O 1
ATOM 641 N N . SER A 1 87 ? 28.340 -3.495 -25.026 1.00 29.88 87 SER A N 1
ATOM 642 C CA . SER A 1 87 ? 27.426 -3.644 -23.901 1.00 29.88 87 SER A CA 1
ATOM 643 C C . SER A 1 87 ? 26.458 -2.475 -23.994 1.00 29.88 87 SER A C 1
ATOM 645 O O . SER A 1 87 ? 26.838 -1.331 -23.752 1.00 29.88 87 SER A O 1
ATOM 647 N N . ALA A 1 88 ? 25.217 -2.755 -24.388 1.00 32.81 88 ALA A N 1
ATOM 648 C CA . ALA A 1 88 ? 24.089 -1.834 -24.309 1.00 32.81 88 ALA A CA 1
ATOM 649 C C . ALA A 1 88 ? 23.743 -1.543 -22.835 1.00 32.81 88 ALA A C 1
ATOM 651 O O . ALA A 1 88 ? 22.645 -1.815 -22.366 1.00 32.81 88 ALA A O 1
ATOM 652 N N . SER A 1 89 ? 24.711 -1.056 -22.066 1.00 33.16 89 SER A N 1
ATOM 653 C CA . SER A 1 89 ? 24.516 -0.577 -20.711 1.00 33.16 89 SER A CA 1
ATOM 654 C C . SER A 1 89 ? 24.290 0.925 -20.790 1.00 33.16 89 SER A C 1
ATOM 656 O O . SER A 1 89 ? 25.190 1.663 -21.193 1.00 33.16 89 SER A O 1
ATOM 658 N N . ASN A 1 90 ? 23.102 1.338 -20.351 1.00 36.25 90 ASN A N 1
ATOM 659 C CA . ASN A 1 90 ? 22.697 2.707 -20.027 1.00 36.25 90 ASN A CA 1
ATOM 660 C C . ASN A 1 90 ? 21.938 3.448 -21.140 1.00 36.25 90 ASN A C 1
ATOM 662 O O . ASN A 1 90 ? 22.302 4.558 -21.531 1.00 36.25 90 ASN A O 1
ATOM 666 N N . PHE A 1 91 ? 20.778 2.914 -21.543 1.00 41.22 91 PHE A N 1
ATOM 667 C CA . PHE A 1 91 ? 19.619 3.808 -21.634 1.00 41.22 91 PHE A CA 1
ATOM 668 C C . PHE A 1 91 ? 19.337 4.249 -20.202 1.00 41.22 91 PHE A C 1
ATOM 670 O O . PHE A 1 91 ? 18.740 3.511 -19.428 1.00 41.22 91 PHE A O 1
ATOM 677 N N . ASN A 1 92 ? 19.941 5.371 -19.818 1.00 46.09 92 ASN A N 1
ATOM 678 C CA . ASN A 1 92 ? 19.785 5.940 -18.493 1.00 46.09 92 ASN A CA 1
ATOM 679 C C . ASN A 1 92 ? 18.288 6.160 -18.283 1.00 46.09 92 ASN A C 1
ATOM 681 O O . ASN A 1 92 ? 17.658 6.820 -19.109 1.00 46.09 92 ASN A O 1
ATOM 685 N N . ASP A 1 93 ? 17.733 5.568 -17.238 1.00 54.09 93 ASP A N 1
ATOM 686 C CA . ASP A 1 93 ? 16.354 5.791 -16.852 1.00 54.09 93 ASP A CA 1
ATOM 687 C C . ASP A 1 93 ? 16.186 7.276 -16.488 1.00 54.09 93 ASP A C 1
ATOM 689 O O . ASP A 1 93 ? 16.685 7.766 -15.469 1.00 54.09 93 ASP A O 1
ATOM 693 N N . THR A 1 94 ? 15.650 8.064 -17.421 1.00 57.81 94 THR A N 1
ATOM 694 C CA . THR A 1 94 ? 15.594 9.524 -17.274 1.00 57.81 94 THR A CA 1
ATOM 695 C C . THR A 1 94 ? 14.315 10.001 -16.610 1.00 57.81 94 THR A C 1
ATOM 697 O O . THR A 1 94 ? 14.267 11.166 -16.213 1.00 57.81 94 THR A O 1
ATOM 700 N N . LEU A 1 95 ? 13.293 9.150 -16.492 1.00 69.50 95 LEU A N 1
ATOM 701 C CA . LEU A 1 95 ? 12.006 9.526 -15.923 1.00 69.50 95 LEU A CA 1
ATOM 702 C C . LEU A 1 95 ? 11.677 8.593 -14.767 1.00 69.50 95 LEU A C 1
ATOM 704 O O . LEU A 1 95 ? 11.585 7.394 -14.995 1.00 69.50 95 LEU A O 1
ATOM 708 N N . PRO A 1 96 ? 11.452 9.131 -13.558 1.00 80.88 96 PRO A N 1
ATOM 709 C CA . PRO A 1 96 ? 11.137 8.290 -12.426 1.00 80.88 96 PRO A CA 1
ATOM 710 C C . PRO A 1 96 ? 9.832 7.526 -12.636 1.00 80.88 96 PRO A C 1
ATOM 712 O O . PRO A 1 96 ? 8.939 8.012 -13.348 1.00 80.88 96 PRO A O 1
ATOM 715 N N . PRO A 1 97 ? 9.662 6.385 -11.950 1.00 88.44 97 PRO A N 1
ATOM 716 C CA . PRO A 1 97 ? 8.389 5.700 -11.932 1.00 88.44 97 PRO A CA 1
ATOM 717 C C . PRO A 1 97 ? 7.309 6.630 -11.368 1.00 88.44 97 PRO A C 1
ATOM 719 O O . PRO A 1 97 ? 7.571 7.557 -10.601 1.00 88.44 97 PRO A O 1
ATOM 722 N N . SER A 1 98 ? 6.052 6.390 -11.718 1.00 89.06 98 SER A N 1
ATOM 723 C CA . SER A 1 98 ? 4.930 7.171 -11.203 1.00 89.06 98 SER A CA 1
ATOM 724 C C . SER A 1 98 ? 3.777 6.282 -10.778 1.00 89.06 98 SER A C 1
ATOM 726 O O . SER A 1 98 ? 3.425 5.321 -11.467 1.00 89.06 98 SER A O 1
ATOM 728 N N . ILE A 1 99 ? 3.187 6.637 -9.636 1.00 93.12 99 ILE A N 1
ATOM 729 C CA . ILE A 1 99 ? 1.970 6.033 -9.108 1.00 93.12 99 ILE A CA 1
ATOM 730 C C . ILE A 1 99 ? 0.836 7.050 -9.216 1.00 93.12 99 ILE A C 1
ATOM 732 O O . ILE A 1 99 ? 0.908 8.142 -8.646 1.00 93.12 99 ILE A O 1
ATOM 736 N N . VAL A 1 100 ? -0.242 6.665 -9.894 1.00 89.88 100 VAL A N 1
ATOM 737 C CA . VAL A 1 100 ? -1.467 7.462 -10.019 1.00 89.88 100 VAL A CA 1
ATOM 738 C C . VAL A 1 100 ? -2.654 6.655 -9.506 1.00 89.88 100 VAL A C 1
ATOM 740 O O . VAL A 1 100 ? -2.825 5.495 -9.867 1.00 89.88 100 VAL A O 1
ATOM 743 N N . ILE A 1 101 ? -3.508 7.278 -8.696 1.00 88.75 101 ILE A N 1
ATOM 744 C CA . ILE A 1 101 ? -4.778 6.699 -8.245 1.00 88.75 101 ILE A CA 1
ATOM 745 C C . ILE A 1 101 ? -5.892 7.459 -8.966 1.00 88.75 101 ILE A C 1
ATOM 747 O O . ILE A 1 101 ? -6.186 8.609 -8.647 1.00 88.75 101 ILE A O 1
ATOM 751 N N . SER A 1 102 ? -6.457 6.844 -10.005 1.00 72.88 102 SER A N 1
ATOM 752 C CA . SER A 1 102 ? -7.376 7.495 -10.955 1.00 72.88 102 SER A CA 1
ATOM 753 C C . SER A 1 102 ? -8.800 7.692 -10.423 1.00 72.88 102 SER A C 1
ATOM 755 O O . SER A 1 102 ? -9.563 8.479 -10.981 1.00 72.88 102 SER A O 1
ATOM 757 N N . SER A 1 103 ? -9.154 7.024 -9.328 1.00 65.94 103 SER A N 1
ATOM 758 C CA . SER A 1 103 ? -10.415 7.208 -8.614 1.00 65.94 103 SER A CA 1
ATOM 759 C C . SER A 1 103 ? -10.163 7.028 -7.123 1.00 65.94 103 SER A C 1
ATOM 761 O O . SER A 1 103 ? -10.173 5.906 -6.626 1.00 65.94 103 SER A O 1
ATOM 763 N N . SER A 1 104 ? -9.915 8.120 -6.400 1.00 62.50 104 SER A N 1
ATOM 764 C CA . SER A 1 104 ? -9.747 8.083 -4.946 1.00 62.50 104 SER A CA 1
ATOM 765 C C . SER A 1 104 ? -11.101 7.853 -4.259 1.00 62.50 104 SER A C 1
ATOM 767 O O . SER A 1 104 ? -11.684 8.769 -3.675 1.00 62.50 104 SER A O 1
ATOM 769 N N . SER A 1 105 ? -11.651 6.643 -4.357 1.00 62.78 105 SER A N 1
ATOM 770 C CA . SER A 1 105 ? -12.714 6.216 -3.453 1.00 62.78 105 SER A CA 1
ATOM 771 C C . SER A 1 105 ? -12.083 5.950 -2.093 1.00 62.78 105 SER A C 1
ATOM 773 O O . SER A 1 105 ? -11.159 5.147 -1.991 1.00 62.78 105 SER A O 1
ATOM 775 N N . SER A 1 106 ? -12.553 6.621 -1.046 1.00 77.12 106 SER A N 1
ATOM 776 C CA . SER A 1 106 ? -12.150 6.267 0.312 1.00 77.12 106 SER A CA 1
ATOM 777 C C . SER A 1 106 ? -12.647 4.858 0.633 1.00 77.12 106 SER A C 1
ATOM 779 O O . SER A 1 106 ? -13.835 4.568 0.468 1.00 77.12 106 SER A O 1
ATOM 781 N N . LEU A 1 107 ? -11.751 3.989 1.098 1.00 89.81 107 LEU A N 1
ATOM 782 C CA . LEU A 1 107 ? -12.137 2.684 1.625 1.00 89.81 107 LEU A CA 1
ATOM 783 C C . LEU A 1 107 ? -12.902 2.897 2.938 1.00 89.81 107 LEU A C 1
ATOM 785 O O . LEU A 1 107 ? -12.537 3.763 3.729 1.00 89.81 107 LEU A O 1
ATOM 789 N N . SER A 1 108 ? -13.941 2.105 3.187 1.00 94.44 108 SER A N 1
ATOM 790 C CA . SER A 1 108 ? -14.593 2.036 4.499 1.00 94.44 108 SER A CA 1
ATOM 791 C C . SER A 1 108 ? -14.282 0.690 5.141 1.00 94.44 108 SER A C 1
ATOM 793 O O . SER A 1 108 ? -14.590 -0.351 4.566 1.00 94.44 108 SER A O 1
ATOM 795 N N . TYR A 1 109 ? -13.665 0.723 6.317 1.00 97.25 109 TYR A N 1
ATOM 796 C CA . TYR A 1 109 ? -13.406 -0.434 7.162 1.00 97.25 109 TYR A CA 1
ATOM 797 C C . TYR A 1 109 ? -14.294 -0.345 8.403 1.00 97.25 109 TYR A C 1
ATOM 799 O O . TYR A 1 109 ? -14.362 0.696 9.059 1.00 97.25 109 TYR A O 1
ATOM 807 N N . ILE A 1 110 ? -14.983 -1.436 8.711 1.00 96.56 110 ILE A N 1
ATOM 808 C CA . ILE A 1 110 ? -15.729 -1.593 9.958 1.00 96.56 110 ILE A CA 1
ATOM 809 C C . ILE A 1 110 ? -14.875 -2.481 10.852 1.00 96.56 110 ILE A C 1
ATOM 811 O O . ILE A 1 110 ? -14.288 -3.452 10.376 1.00 96.56 110 ILE A O 1
ATOM 815 N N . GLU A 1 111 ? -14.778 -2.127 12.124 1.00 95.25 111 GLU A N 1
ATOM 816 C CA . GLU A 1 111 ? -14.140 -2.955 13.139 1.00 95.25 111 GLU A CA 1
ATOM 817 C C . GLU A 1 111 ? -14.531 -4.440 13.039 1.00 95.25 111 GLU A C 1
ATOM 819 O O . GLU A 1 111 ? -15.665 -4.783 12.699 1.00 95.25 111 GLU A O 1
ATOM 824 N N . ASN A 1 112 ? -13.557 -5.320 13.296 1.00 92.62 112 ASN A N 1
ATOM 825 C CA . ASN A 1 112 ? -13.672 -6.778 13.188 1.00 92.62 112 ASN A CA 1
ATOM 826 C C . ASN A 1 112 ? -14.001 -7.330 11.786 1.00 92.62 112 ASN A C 1
ATOM 828 O O . ASN A 1 112 ? -14.170 -8.543 11.622 1.00 92.62 112 ASN A O 1
ATOM 832 N N . ALA A 1 113 ? -14.050 -6.489 10.746 1.00 95.25 113 ALA A N 1
ATOM 833 C CA . ALA A 1 113 ? -14.176 -6.966 9.375 1.00 95.25 113 ALA A CA 1
ATOM 834 C C . ALA A 1 113 ? -12.923 -7.735 8.920 1.00 95.25 113 ALA A C 1
ATOM 836 O O . ALA A 1 113 ? -11.794 -7.459 9.324 1.00 95.25 113 ALA A O 1
ATOM 837 N N . SER A 1 114 ? -13.114 -8.681 7.998 1.00 96.00 114 SER A N 1
ATOM 838 C CA . SER A 1 114 ? -11.996 -9.290 7.272 1.00 96.00 114 SER A CA 1
ATOM 839 C C . SER A 1 114 ? -11.217 -8.237 6.480 1.00 96.00 114 SER A C 1
ATOM 841 O O . SER A 1 114 ? -11.798 -7.240 6.051 1.00 96.00 114 SER A O 1
ATOM 843 N N . GLY A 1 115 ? -9.937 -8.498 6.201 1.00 95.44 115 GLY A N 1
ATOM 844 C CA . GLY A 1 115 ? -9.095 -7.574 5.442 1.00 95.44 115 GLY A CA 1
ATOM 845 C C . GLY A 1 115 ? -9.689 -7.179 4.087 1.00 95.44 115 GLY A C 1
ATOM 846 O O . GLY A 1 115 ? -10.121 -8.035 3.314 1.00 95.44 115 GLY A O 1
ATOM 847 N N . ILE A 1 116 ? -9.696 -5.876 3.799 1.00 95.81 116 ILE A N 1
ATOM 848 C CA . ILE A 1 116 ? -10.288 -5.303 2.583 1.00 95.81 116 ILE A CA 1
ATOM 849 C C . ILE A 1 116 ? -9.192 -4.679 1.724 1.00 95.81 116 ILE A C 1
ATOM 851 O O . ILE A 1 116 ? -8.298 -4.015 2.249 1.00 95.81 116 ILE A O 1
ATOM 855 N N . VAL A 1 117 ? -9.260 -4.884 0.405 1.00 96.25 117 VAL A N 1
ATOM 856 C CA . VAL A 1 117 ? -8.328 -4.276 -0.558 1.00 96.25 117 VAL A CA 1
ATOM 857 C C . VAL A 1 117 ? -8.369 -2.758 -0.428 1.00 96.25 117 VAL A C 1
ATOM 859 O O . VAL A 1 117 ? -9.443 -2.162 -0.478 1.00 96.25 117 VAL A O 1
ATOM 862 N N . ILE A 1 118 ? -7.193 -2.147 -0.272 1.00 96.44 118 ILE A N 1
ATOM 863 C CA . ILE A 1 118 ? -7.072 -0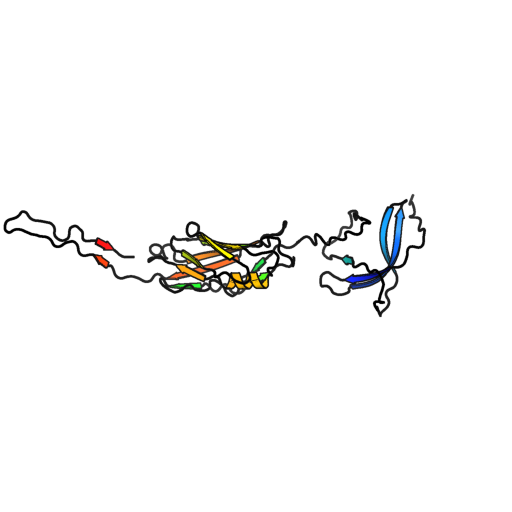.707 -0.021 1.00 96.44 118 ILE A CA 1
ATOM 864 C C . ILE A 1 118 ? -7.427 0.087 -1.272 1.00 96.44 118 ILE A C 1
ATOM 866 O O . ILE A 1 118 ? -8.228 1.016 -1.205 1.00 96.44 118 ILE A O 1
ATOM 870 N N . ASP A 1 119 ? -6.829 -0.277 -2.407 1.00 94.44 119 ASP A N 1
ATOM 871 C CA . ASP A 1 119 ? -7.028 0.437 -3.661 1.00 94.44 119 ASP A CA 1
ATOM 872 C C . ASP A 1 119 ? -6.710 -0.465 -4.861 1.00 94.44 119 ASP A C 1
ATOM 874 O O . ASP A 1 119 ? -5.575 -0.899 -5.062 1.00 94.44 119 ASP A O 1
ATOM 878 N N . ASN A 1 120 ? -7.726 -0.764 -5.671 1.00 92.25 120 ASN A N 1
ATOM 879 C CA . ASN A 1 120 ? -7.579 -1.583 -6.875 1.00 92.25 120 ASN A CA 1
ATOM 880 C C . ASN A 1 120 ? -7.394 -0.747 -8.158 1.00 92.25 120 ASN A C 1
ATOM 882 O O . ASN A 1 120 ? -7.243 -1.321 -9.241 1.00 92.25 120 ASN A O 1
ATOM 886 N N . ALA A 1 121 ? -7.382 0.585 -8.045 1.00 90.44 121 ALA A N 1
ATOM 887 C CA . ALA A 1 121 ? -7.274 1.526 -9.155 1.00 90.44 121 ALA A CA 1
ATOM 888 C C . ALA A 1 121 ? -5.844 2.057 -9.355 1.00 90.44 121 ALA A C 1
ATOM 890 O O . ALA A 1 121 ? -5.591 2.743 -10.344 1.00 90.44 121 ALA A O 1
ATOM 891 N N . ILE A 1 122 ? -4.895 1.692 -8.482 1.00 92.50 122 ILE A N 1
ATOM 892 C CA . ILE A 1 122 ? -3.472 2.071 -8.569 1.00 92.50 122 ILE A CA 1
ATOM 893 C C . ILE A 1 122 ? -2.916 1.817 -9.973 1.00 92.50 122 ILE A C 1
ATOM 895 O O . ILE A 1 122 ? -2.880 0.678 -10.432 1.00 92.50 122 ILE A O 1
ATOM 899 N N . LEU A 1 123 ? -2.449 2.851 -10.657 1.00 91.88 123 LEU A N 1
ATOM 900 C CA . LEU A 1 123 ? -1.709 2.748 -11.909 1.00 91.88 123 LEU A CA 1
ATOM 901 C C . LEU A 1 123 ? -0.234 2.999 -11.621 1.00 91.88 123 LEU A C 1
ATOM 903 O O . LEU A 1 123 ? 0.124 4.080 -11.159 1.00 91.88 123 LEU A O 1
ATOM 907 N N . LEU A 1 124 ? 0.601 1.997 -11.891 1.00 90.44 124 LEU A N 1
ATOM 908 C CA . LEU A 1 124 ? 2.053 2.129 -11.854 1.00 90.44 124 LEU A CA 1
ATOM 909 C C . LEU A 1 124 ? 2.546 2.290 -13.290 1.00 90.44 124 LEU A C 1
ATOM 911 O O . LEU A 1 124 ? 2.193 1.501 -14.167 1.00 90.44 124 LEU A O 1
ATOM 915 N N . SER A 1 125 ? 3.368 3.303 -13.517 1.00 85.44 125 SER A N 1
ATOM 916 C CA . SER A 1 125 ? 4.041 3.533 -14.790 1.00 85.44 125 SER A CA 1
ATOM 917 C C . SER A 1 125 ? 5.530 3.690 -14.556 1.00 85.44 125 SER A C 1
ATOM 919 O O . SER A 1 125 ? 5.942 4.283 -13.565 1.00 85.44 125 SER A O 1
ATOM 921 N N . ASP A 1 126 ? 6.310 3.141 -15.471 1.00 79.88 126 ASP A N 1
ATOM 922 C CA . ASP A 1 126 ? 7.753 3.296 -15.522 1.00 79.88 126 ASP A CA 1
ATOM 923 C C . ASP A 1 126 ? 8.155 3.157 -16.994 1.00 79.88 126 ASP A C 1
ATOM 925 O O . ASP A 1 126 ? 7.865 2.143 -17.638 1.00 79.88 126 ASP A O 1
ATOM 929 N N . THR A 1 127 ? 8.700 4.230 -17.561 1.00 65.75 127 THR A N 1
ATOM 930 C CA . THR A 1 127 ? 9.112 4.267 -18.970 1.00 65.75 127 THR A CA 1
ATOM 931 C C . THR A 1 127 ? 10.548 3.772 -19.172 1.00 65.75 127 THR A C 1
ATOM 933 O O . THR A 1 127 ? 10.924 3.492 -20.314 1.00 65.75 127 THR A O 1
ATOM 936 N N . GLY A 1 128 ? 11.327 3.608 -18.095 1.00 57.41 128 GLY A N 1
ATOM 937 C CA . GLY A 1 128 ? 12.624 2.938 -18.072 1.00 57.41 128 GLY A CA 1
ATOM 938 C C . GLY A 1 128 ? 12.424 1.432 -17.908 1.00 57.41 128 GLY A C 1
ATOM 939 O O . GLY A 1 128 ? 12.490 0.894 -16.818 1.00 57.41 128 GLY A O 1
ATOM 940 N N . ALA A 1 129 ? 12.138 0.721 -19.000 1.00 53.75 129 ALA A N 1
ATOM 941 C CA . ALA A 1 129 ? 11.550 -0.630 -19.000 1.00 53.75 129 ALA A CA 1
ATOM 942 C C . ALA A 1 129 ? 12.306 -1.780 -18.270 1.00 53.75 129 ALA A C 1
ATOM 944 O O . ALA A 1 129 ? 11.873 -2.931 -18.366 1.00 53.75 129 ALA A O 1
ATOM 945 N N . SER A 1 130 ? 13.411 -1.528 -17.565 1.00 72.94 130 SER A N 1
ATOM 946 C CA . SER A 1 130 ? 14.163 -2.538 -16.814 1.00 72.94 130 SER A CA 1
ATOM 947 C C . SER A 1 130 ? 14.386 -2.120 -15.363 1.00 72.94 130 SER A C 1
ATOM 949 O O . SER A 1 130 ? 15.123 -1.173 -15.099 1.00 72.94 130 SER A O 1
ATOM 951 N N . PHE A 1 131 ? 13.839 -2.897 -14.430 1.00 86.44 131 PHE A N 1
ATOM 952 C CA . PHE A 1 131 ? 14.135 -2.755 -13.008 1.00 86.44 131 PHE A CA 1
ATOM 953 C C . PHE A 1 131 ? 15.573 -3.168 -12.683 1.00 86.44 131 PHE A C 1
ATOM 955 O O . PHE A 1 131 ? 16.157 -4.051 -13.323 1.00 86.44 131 PHE A O 1
ATOM 962 N N . GLY A 1 132 ? 16.135 -2.562 -11.639 1.00 86.56 132 GLY A N 1
ATOM 963 C CA . GLY A 1 132 ? 17.411 -2.984 -11.075 1.00 86.56 132 GLY A CA 1
ATOM 964 C C . GLY A 1 132 ? 17.311 -4.304 -10.307 1.00 86.56 132 GLY A C 1
ATOM 965 O O . GLY A 1 132 ? 16.311 -5.015 -10.348 1.00 86.56 132 GLY A O 1
ATOM 966 N N . SER A 1 133 ? 18.368 -4.674 -9.583 1.00 89.00 133 SER A N 1
ATOM 967 C CA . SER A 1 133 ? 18.451 -5.996 -8.937 1.00 89.00 133 SER A CA 1
ATOM 968 C C . SER A 1 133 ? 17.438 -6.215 -7.807 1.00 89.00 133 SER A C 1
ATOM 970 O O . SER A 1 133 ? 17.162 -7.362 -7.461 1.00 89.00 133 SER A O 1
ATOM 972 N N . SER A 1 134 ? 16.908 -5.139 -7.218 1.00 94.12 134 SER A N 1
ATOM 973 C CA . SER A 1 134 ? 16.013 -5.193 -6.057 1.00 94.12 134 SER A CA 1
ATOM 974 C C . SER A 1 134 ? 14.957 -4.076 -6.102 1.00 94.12 134 SER A C 1
ATOM 976 O O . SER A 1 134 ? 14.976 -3.192 -5.238 1.00 94.12 134 SER A O 1
ATOM 978 N N . PRO A 1 135 ? 14.033 -4.086 -7.082 1.00 96.31 135 PRO A N 1
ATOM 979 C CA . PRO A 1 135 ? 12.885 -3.190 -7.056 1.00 96.31 135 PRO A CA 1
ATOM 980 C C . PRO A 1 135 ? 12.068 -3.436 -5.785 1.00 96.31 135 PRO A C 1
ATOM 982 O O . PRO A 1 135 ? 11.961 -4.565 -5.290 1.00 96.31 135 PRO A O 1
ATOM 985 N N . SER A 1 136 ? 11.479 -2.379 -5.243 1.00 98.50 136 SER A N 1
ATOM 986 C CA . SER A 1 136 ? 10.713 -2.441 -4.006 1.00 98.50 136 SER A CA 1
ATOM 987 C C . SER A 1 136 ? 9.556 -1.455 -3.992 1.00 98.50 136 SER A C 1
ATOM 989 O O . SER A 1 136 ? 9.569 -0.442 -4.680 1.00 98.50 136 SER A O 1
ATOM 991 N N . ALA A 1 137 ? 8.547 -1.740 -3.178 1.00 98.69 137 ALA A N 1
ATOM 992 C CA . ALA A 1 137 ? 7.513 -0.773 -2.839 1.00 98.69 137 ALA A CA 1
ATOM 993 C C . ALA A 1 137 ? 7.447 -0.619 -1.323 1.00 98.69 137 ALA A C 1
ATOM 995 O O . ALA A 1 137 ? 7.486 -1.610 -0.598 1.00 98.69 137 ALA A O 1
ATOM 996 N N . THR A 1 138 ? 7.325 0.616 -0.849 1.00 98.81 138 THR A N 1
ATOM 997 C CA . THR A 1 138 ? 7.080 0.929 0.558 1.00 98.81 138 THR A CA 1
ATOM 998 C C . THR A 1 138 ? 5.660 1.451 0.694 1.00 98.81 138 THR A C 1
ATOM 1000 O O . THR A 1 138 ? 5.302 2.469 0.097 1.00 98.81 138 THR A O 1
ATOM 1003 N N . ILE A 1 139 ? 4.856 0.735 1.472 1.00 98.81 139 ILE A N 1
ATOM 1004 C CA . ILE A 1 139 ? 3.470 1.070 1.767 1.00 98.81 139 ILE A CA 1
ATOM 1005 C C . ILE A 1 139 ? 3.388 1.327 3.264 1.00 98.81 139 ILE A C 1
ATOM 1007 O O . ILE A 1 139 ? 3.688 0.439 4.059 1.00 98.81 139 ILE A O 1
ATOM 1011 N N . SER A 1 140 ? 3.025 2.541 3.662 1.00 98.75 140 SER A N 1
ATOM 1012 C CA . SER A 1 140 ? 3.022 2.932 5.072 1.00 98.75 140 SER A CA 1
ATOM 1013 C C . SER A 1 140 ? 1.694 3.518 5.507 1.00 98.75 140 SER A C 1
ATOM 1015 O O . SER A 1 140 ? 1.054 4.267 4.772 1.00 98.75 140 SER A O 1
ATOM 1017 N N . ILE A 1 141 ? 1.307 3.219 6.742 1.00 98.69 141 ILE A N 1
ATOM 1018 C CA . ILE A 1 141 ? 0.244 3.932 7.444 1.00 98.69 141 ILE A CA 1
ATOM 1019 C C . ILE A 1 141 ? 0.845 5.250 7.948 1.00 98.69 141 ILE A C 1
ATOM 1021 O O . ILE A 1 141 ? 1.358 5.344 9.060 1.00 98.69 141 ILE A O 1
ATOM 1025 N N . SER A 1 142 ? 0.856 6.265 7.086 1.00 98.12 142 SER A N 1
ATOM 1026 C CA . SER A 1 142 ? 1.589 7.517 7.302 1.00 98.12 142 SER A CA 1
ATOM 1027 C C . SER A 1 142 ? 0.899 8.483 8.264 1.00 98.12 142 SER A C 1
ATOM 1029 O O . SER A 1 142 ? 1.541 9.393 8.786 1.00 98.12 142 SER A O 1
ATOM 1031 N N . SER A 1 143 ? -0.392 8.278 8.531 1.00 98.19 143 SER A N 1
ATOM 1032 C CA . SER A 1 143 ? -1.151 9.037 9.524 1.00 98.19 143 SER A CA 1
ATOM 1033 C C . SER A 1 143 ? -2.056 8.126 10.341 1.00 98.19 143 SER A C 1
ATOM 1035 O O . SER A 1 143 ? -2.637 7.175 9.812 1.00 98.19 143 SER A O 1
ATOM 1037 N N . ASN A 1 144 ? -2.200 8.465 11.626 1.00 97.94 144 ASN A N 1
ATOM 1038 C CA . ASN A 1 144 ? -3.081 7.806 12.590 1.00 97.94 144 ASN A CA 1
ATOM 1039 C C . ASN A 1 144 ? -2.829 6.310 12.803 1.00 97.94 144 ASN A C 1
ATOM 1041 O O . ASN A 1 144 ? -3.711 5.634 13.318 1.00 97.94 144 ASN A O 1
ATOM 1045 N N . PHE A 1 145 ? -1.634 5.809 12.487 1.00 98.31 145 PHE A N 1
ATOM 1046 C CA . PHE A 1 145 ? -1.242 4.441 12.813 1.00 98.31 145 PHE A CA 1
ATOM 1047 C C . PHE A 1 145 ? -1.554 4.087 14.280 1.00 98.31 145 PHE A C 1
ATOM 1049 O O . PHE A 1 145 ? -1.345 4.895 15.204 1.00 98.31 145 PHE A O 1
ATOM 1056 N N . LEU A 1 146 ? -2.075 2.877 14.473 1.00 97.94 146 LEU A N 1
ATOM 1057 C CA . LEU A 1 146 ? -2.317 2.244 15.761 1.00 97.94 146 LEU A CA 1
ATOM 1058 C C . LEU A 1 146 ? -1.734 0.833 15.779 1.00 97.94 146 LEU A C 1
ATOM 1060 O O . LEU A 1 146 ? -1.737 0.118 14.778 1.00 97.94 146 LEU A O 1
ATOM 1064 N N . SER A 1 147 ? -1.275 0.421 16.961 1.00 97.06 147 SER A N 1
ATOM 1065 C CA . SER A 1 147 ? -0.928 -0.978 17.200 1.00 97.06 147 SER A CA 1
ATOM 1066 C C . SER A 1 147 ? -2.139 -1.857 16.892 1.00 97.06 147 SER A C 1
ATOM 1068 O O . SER A 1 147 ? -3.250 -1.543 17.306 1.00 97.06 147 SER A O 1
ATOM 1070 N N . GLY A 1 148 ? -1.916 -2.947 16.164 1.00 96.75 148 GLY A N 1
ATOM 1071 C CA . GLY A 1 148 ? -2.980 -3.821 15.673 1.00 96.75 148 GLY A CA 1
ATOM 1072 C C . GLY A 1 148 ? -3.438 -3.506 14.251 1.00 96.75 148 GLY A C 1
ATOM 1073 O O . GLY A 1 148 ? -4.039 -4.373 13.628 1.00 96.75 148 GLY A O 1
ATOM 1074 N N . ASP A 1 149 ? -3.105 -2.343 13.676 1.00 98.50 149 ASP A N 1
ATOM 1075 C CA . ASP A 1 149 ? -3.270 -2.152 12.233 1.00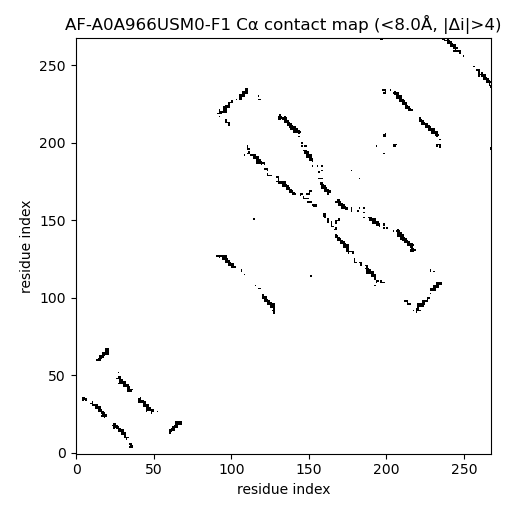 98.50 149 ASP A CA 1
ATOM 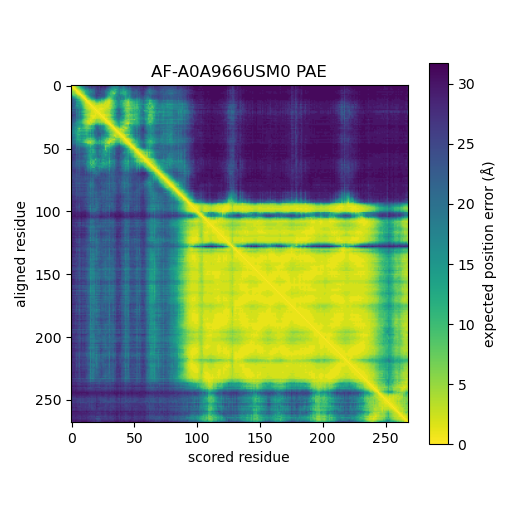1076 C C . ASP A 1 149 ? -2.384 -3.145 11.465 1.00 98.50 149 ASP A C 1
ATOM 1078 O O . ASP A 1 149 ? -1.223 -3.379 11.824 1.00 98.50 149 ASP A O 1
ATOM 1082 N N . VAL A 1 150 ? -2.909 -3.698 10.372 1.00 98.50 150 VAL A N 1
ATOM 1083 C CA . VAL A 1 150 ? -2.216 -4.670 9.523 1.00 98.50 150 VAL A CA 1
ATOM 1084 C C . VAL A 1 150 ? -2.374 -4.289 8.057 1.00 98.50 150 VAL A C 1
ATOM 1086 O O . VAL A 1 150 ? -3.488 -4.176 7.546 1.00 98.50 150 VAL A O 1
ATOM 1089 N N . LEU A 1 151 ? -1.242 -4.158 7.362 1.00 98.75 151 LEU A N 1
ATOM 1090 C CA . LEU A 1 151 ? -1.180 -4.173 5.902 1.00 98.75 151 LEU A CA 1
ATOM 1091 C C . LEU A 1 151 ? -0.761 -5.575 5.462 1.00 98.75 151 LEU A C 1
ATOM 1093 O O . LEU A 1 151 ? 0.400 -5.959 5.610 1.00 98.75 151 LEU A O 1
ATOM 1097 N N . ALA A 1 152 ? -1.713 -6.356 4.958 1.00 98.50 152 ALA A N 1
ATOM 1098 C CA . ALA A 1 152 ? -1.466 -7.738 4.569 1.00 98.50 152 ALA A CA 1
ATOM 1099 C C . ALA A 1 152 ? -1.191 -7.859 3.067 1.00 98.50 152 ALA A C 1
ATOM 1101 O O . ALA A 1 152 ? -1.831 -7.216 2.231 1.00 98.50 152 ALA A O 1
ATOM 1102 N N . PHE A 1 153 ? -0.237 -8.726 2.740 1.00 98.81 153 PHE A N 1
ATOM 1103 C CA . PHE A 1 153 ? 0.139 -9.078 1.380 1.00 98.81 153 PHE A CA 1
ATOM 1104 C C . PHE A 1 153 ? 0.465 -10.565 1.310 1.00 98.81 153 PHE A C 1
ATOM 1106 O O . PHE A 1 153 ? 1.202 -11.087 2.146 1.00 98.81 153 PHE A O 1
ATOM 1113 N N . THR A 1 154 ? -0.066 -11.241 0.295 1.00 98.62 154 THR A N 1
ATOM 1114 C CA . THR A 1 154 ? 0.317 -12.620 -0.018 1.00 98.62 154 THR A CA 1
ATOM 1115 C C . THR A 1 154 ? 1.383 -12.593 -1.101 1.00 98.62 154 THR A C 1
ATOM 1117 O O . THR A 1 154 ? 1.162 -12.012 -2.162 1.00 98.62 154 THR A O 1
ATOM 1120 N N . ASN A 1 155 ? 2.526 -13.233 -0.842 1.00 98.62 155 ASN A N 1
ATOM 1121 C CA . ASN A 1 155 ? 3.621 -13.317 -1.806 1.00 98.62 155 ASN A CA 1
ATOM 1122 C C . ASN A 1 155 ? 3.127 -13.877 -3.144 1.00 98.62 155 ASN A C 1
ATOM 1124 O O . ASN A 1 155 ? 2.463 -14.912 -3.191 1.00 98.62 155 ASN A O 1
ATOM 1128 N N . GLN A 1 156 ? 3.479 -13.202 -4.235 1.00 98.31 156 GLN A N 1
ATOM 1129 C CA . GLN A 1 156 ? 3.027 -13.559 -5.577 1.00 98.31 156 GLN A CA 1
ATOM 1130 C C . GLN A 1 156 ? 3.986 -13.021 -6.633 1.00 98.31 156 GLN A C 1
ATOM 1132 O O . GLN A 1 156 ? 4.659 -12.020 -6.412 1.00 98.31 156 GLN A O 1
ATOM 1137 N N . ASN A 1 157 ? 4.044 -13.670 -7.798 1.00 95.62 157 ASN A N 1
ATOM 1138 C CA . ASN A 1 157 ? 4.889 -13.246 -8.925 1.00 95.62 157 ASN A CA 1
ATOM 1139 C C . ASN A 1 157 ? 6.379 -13.062 -8.559 1.00 95.62 157 ASN A C 1
ATOM 1141 O O . ASN A 1 157 ? 7.060 -12.228 -9.147 1.00 95.62 157 ASN A O 1
ATOM 1145 N N . GLY A 1 158 ? 6.884 -13.798 -7.563 1.00 96.69 158 GLY A N 1
ATOM 1146 C CA . GLY A 1 158 ? 8.252 -13.625 -7.055 1.00 96.69 158 GLY A CA 1
ATOM 1147 C C . GLY A 1 158 ? 8.481 -12.347 -6.235 1.00 96.69 158 GLY A C 1
ATOM 1148 O O . GLY A 1 158 ? 9.620 -12.062 -5.887 1.00 96.69 158 GLY A O 1
ATOM 1149 N N . ILE A 1 159 ? 7.421 -11.600 -5.913 1.00 98.75 159 ILE A N 1
ATOM 1150 C CA . ILE A 1 159 ? 7.441 -10.436 -5.023 1.00 98.75 159 ILE A CA 1
ATOM 1151 C C . ILE A 1 159 ? 7.081 -10.905 -3.612 1.00 98.75 159 ILE A C 1
ATOM 1153 O O . ILE A 1 159 ? 6.056 -11.566 -3.407 1.00 98.75 159 ILE A O 1
ATOM 1157 N N . THR A 1 160 ? 7.914 -10.554 -2.637 1.00 98.75 160 THR A N 1
ATOM 1158 C CA . THR A 1 160 ? 7.711 -10.877 -1.220 1.00 98.75 160 THR A CA 1
ATOM 1159 C C . THR A 1 160 ? 7.333 -9.644 -0.417 1.00 98.75 160 THR A C 1
ATOM 1161 O O . THR A 1 160 ? 7.919 -8.588 -0.636 1.00 98.75 160 THR A O 1
ATOM 1164 N N . GLY A 1 161 ? 6.402 -9.776 0.530 1.00 98.69 161 GLY A N 1
ATOM 1165 C CA . GLY A 1 161 ? 6.029 -8.712 1.463 1.00 98.69 161 GLY A CA 1
ATOM 1166 C C . GLY A 1 161 ? 6.552 -8.949 2.878 1.00 98.69 161 GLY A C 1
ATOM 1167 O O . GLY A 1 161 ? 6.566 -10.079 3.361 1.00 98.69 161 GLY A O 1
ATOM 1168 N N . SER A 1 162 ? 6.941 -7.873 3.557 1.00 98.75 162 SER A N 1
ATOM 1169 C CA . SER A 1 162 ? 7.330 -7.872 4.969 1.00 98.75 162 SER A CA 1
ATOM 1170 C C . SER A 1 162 ? 6.697 -6.681 5.681 1.00 98.75 162 SER A C 1
ATOM 1172 O O . SER A 1 162 ? 7.055 -5.536 5.406 1.00 98.75 162 SER A O 1
ATOM 1174 N N . TYR A 1 163 ? 5.762 -6.946 6.595 1.00 98.81 163 TYR A N 1
ATOM 1175 C CA . TYR A 1 163 ? 5.101 -5.921 7.403 1.00 98.81 163 TYR A CA 1
ATOM 1176 C C . TYR A 1 163 ? 5.772 -5.771 8.770 1.00 98.81 163 TYR A C 1
ATOM 1178 O O . TYR A 1 163 ? 5.996 -6.756 9.471 1.00 98.81 163 TYR A O 1
ATOM 1186 N N . ASN A 1 164 ? 6.058 -4.533 9.165 1.00 98.62 164 ASN A N 1
ATOM 1187 C CA . ASN A 1 164 ? 6.517 -4.190 10.503 1.00 98.62 164 ASN A CA 1
ATOM 1188 C C . ASN A 1 164 ? 5.352 -3.606 11.314 1.00 98.62 164 ASN A C 1
ATOM 1190 O O . ASN A 1 164 ? 4.984 -2.442 11.147 1.00 98.62 164 ASN A O 1
ATOM 1194 N N . SER A 1 165 ? 4.804 -4.408 12.228 1.00 97.94 165 SER A N 1
ATOM 1195 C CA . SER A 1 165 ? 3.688 -4.022 13.101 1.00 97.94 165 SER A CA 1
ATOM 1196 C C . SER A 1 165 ? 4.047 -2.983 14.165 1.00 97.94 165 SER A C 1
ATOM 1198 O O . SER A 1 165 ? 3.149 -2.448 14.802 1.00 97.94 165 SER A O 1
ATOM 1200 N N . GLY A 1 166 ? 5.330 -2.678 14.373 1.00 98.00 166 GLY A N 1
ATOM 1201 C CA . GLY A 1 166 ? 5.759 -1.586 15.247 1.00 98.00 166 GLY A CA 1
ATOM 1202 C C . GLY A 1 166 ? 5.751 -0.221 14.555 1.00 98.00 166 GLY A C 1
ATOM 1203 O O . GLY A 1 166 ? 5.657 0.800 15.231 1.00 98.00 166 GLY A O 1
ATOM 1204 N N . THR A 1 167 ? 5.851 -0.187 13.222 1.00 97.88 167 THR A N 1
ATOM 1205 C CA . THR A 1 167 ? 5.9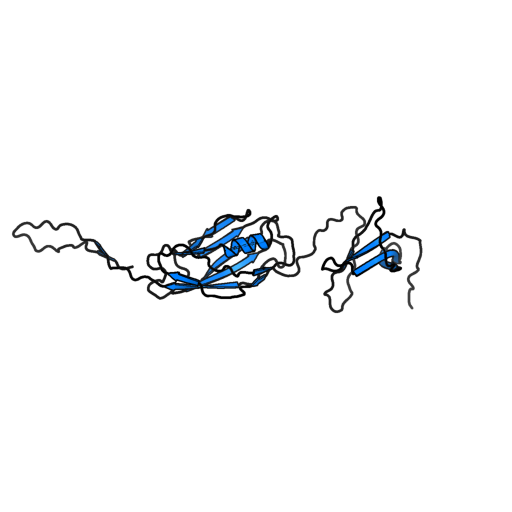67 1.062 12.446 1.00 97.88 167 THR A CA 1
ATOM 1206 C C . THR A 1 167 ? 4.850 1.281 11.430 1.00 97.88 167 THR A C 1
ATOM 1208 O O . THR A 1 167 ? 4.768 2.366 10.862 1.00 97.88 167 THR A O 1
ATOM 1211 N N . GLY A 1 168 ? 4.011 0.277 11.166 1.00 98.56 168 GLY A N 1
ATOM 1212 C CA . GLY A 1 168 ? 2.936 0.382 10.181 1.00 98.56 168 GLY A CA 1
ATOM 1213 C C . GLY A 1 168 ? 3.429 0.376 8.733 1.00 98.56 168 GLY A C 1
ATOM 1214 O O . GLY A 1 168 ? 2.765 0.935 7.861 1.00 98.56 168 GLY A O 1
ATOM 1215 N N . VAL A 1 169 ? 4.603 -0.212 8.469 1.00 98.88 169 VAL A N 1
ATOM 1216 C CA . VAL A 1 169 ? 5.237 -0.219 7.140 1.00 98.88 169 VAL A CA 1
ATOM 1217 C C . VAL A 1 169 ? 5.270 -1.631 6.564 1.00 98.88 169 VAL A C 1
ATOM 1219 O O . VAL A 1 169 ? 5.847 -2.537 7.162 1.00 98.88 169 VAL A O 1
ATOM 1222 N N . LEU A 1 170 ? 4.683 -1.800 5.382 1.00 98.94 170 LEU A N 1
ATOM 1223 C CA . LEU A 1 170 ? 4.815 -2.971 4.522 1.00 98.94 170 LEU A CA 1
ATOM 1224 C C . LEU A 1 170 ? 5.828 -2.674 3.415 1.00 98.94 170 LEU A C 1
ATOM 1226 O O . LEU A 1 170 ? 5.633 -1.764 2.608 1.00 98.94 170 LEU A O 1
ATOM 1230 N N . THR A 1 171 ? 6.874 -3.489 3.341 1.00 98.88 171 THR A N 1
ATOM 1231 C CA . THR A 1 171 ? 7.840 -3.457 2.241 1.00 98.88 171 THR A CA 1
ATOM 1232 C C . THR A 1 171 ? 7.584 -4.630 1.311 1.00 98.88 171 THR A C 1
ATOM 1234 O O . THR A 1 171 ? 7.613 -5.779 1.750 1.00 98.88 171 THR A O 1
ATOM 1237 N N . LEU A 1 172 ? 7.357 -4.349 0.029 1.00 98.88 172 LEU A N 1
ATOM 1238 C CA . LEU A 1 172 ? 7.404 -5.345 -1.035 1.00 98.88 172 LEU A CA 1
ATOM 1239 C C . LEU A 1 172 ? 8.791 -5.344 -1.674 1.00 98.88 172 LEU A C 1
ATOM 1241 O O . LEU A 1 172 ? 9.342 -4.278 -1.943 1.00 98.88 172 LEU A O 1
ATOM 1245 N N . THR A 1 173 ? 9.332 -6.519 -1.965 1.00 98.75 173 THR A N 1
ATOM 1246 C CA . THR A 1 173 ? 10.635 -6.689 -2.619 1.00 98.75 173 THR A CA 1
ATOM 1247 C C . THR A 1 173 ? 10.499 -7.676 -3.765 1.00 98.75 173 THR A C 1
ATOM 1249 O O . THR A 1 173 ? 9.946 -8.760 -3.585 1.00 98.75 173 THR A O 1
ATOM 1252 N N . GLY A 1 174 ? 10.976 -7.280 -4.941 1.00 98.06 174 GLY A N 1
ATOM 1253 C CA . GLY A 1 174 ? 11.019 -8.116 -6.134 1.00 98.06 174 GLY A CA 1
ATOM 1254 C C . GLY A 1 174 ? 12.449 -8.360 -6.609 1.00 98.06 174 GLY A C 1
ATOM 1255 O O . GLY A 1 174 ? 13.420 -8.193 -5.875 1.00 98.06 174 GLY A O 1
ATOM 1256 N N . THR A 1 175 ? 12.563 -8.742 -7.873 1.00 95.69 175 THR A N 1
ATOM 1257 C CA . THR A 1 175 ? 13.817 -9.008 -8.584 1.00 95.69 175 THR A CA 1
ATOM 1258 C C . THR A 1 175 ? 13.832 -8.251 -9.911 1.00 95.69 175 THR A C 1
ATOM 1260 O O . THR A 1 175 ? 12.784 -7.808 -10.383 1.00 95.69 175 THR A O 1
ATOM 1263 N N . SER A 1 176 ? 14.986 -8.175 -10.573 1.00 91.88 176 SER A N 1
ATOM 1264 C CA . SER A 1 176 ? 15.119 -7.564 -11.909 1.00 91.88 176 SER A CA 1
ATOM 1265 C C . SER A 1 176 ? 14.272 -8.226 -13.005 1.00 91.88 176 SER A C 1
ATOM 1267 O O . SER A 1 176 ? 14.090 -7.653 -14.073 1.00 91.88 176 SER A O 1
ATOM 1269 N N . SER A 1 177 ? 13.741 -9.431 -12.763 1.00 90.94 177 SER A N 1
ATOM 1270 C CA . SER A 1 177 ? 12.828 -10.114 -13.691 1.00 90.94 177 SER A CA 1
ATOM 1271 C C . SER A 1 177 ? 11.376 -9.641 -13.583 1.00 90.94 177 SER A C 1
ATOM 1273 O O . SER A 1 177 ? 10.544 -10.009 -14.416 1.00 90.94 177 SER A O 1
ATOM 1275 N N . ASN A 1 178 ? 11.051 -8.857 -12.549 1.00 93.31 178 ASN A N 1
ATOM 1276 C CA . ASN A 1 178 ? 9.703 -8.357 -12.369 1.00 93.31 178 ASN A CA 1
ATOM 1277 C C . ASN A 1 178 ? 9.357 -7.261 -13.378 1.00 93.31 178 ASN A C 1
ATOM 1279 O O . ASN A 1 178 ? 10.218 -6.547 -13.876 1.00 93.31 178 ASN A O 1
ATOM 1283 N N . THR A 1 179 ? 8.064 -7.124 -13.659 1.00 89.06 179 THR A N 1
ATOM 1284 C CA . THR A 1 179 ? 7.529 -6.107 -14.574 1.00 89.06 179 THR A CA 1
ATOM 1285 C C . THR A 1 179 ? 6.646 -5.106 -13.838 1.00 89.06 179 THR A C 1
ATOM 1287 O O . THR A 1 179 ? 6.098 -5.404 -12.771 1.00 89.06 179 THR A O 1
ATOM 1290 N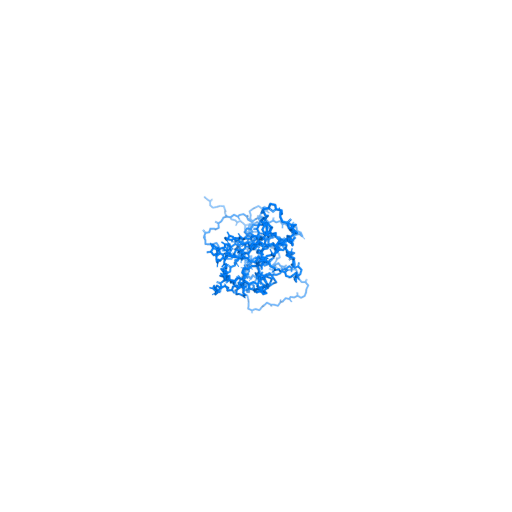 N . VAL A 1 180 ? 6.425 -3.944 -14.457 1.00 89.69 180 VAL A N 1
ATOM 1291 C CA . VAL A 1 180 ? 5.462 -2.929 -13.996 1.00 89.69 180 VAL A CA 1
ATOM 1292 C C . VAL A 1 180 ? 4.089 -3.543 -13.719 1.00 89.69 180 VAL A C 1
ATOM 1294 O O . VAL A 1 180 ? 3.496 -3.301 -12.672 1.00 89.69 180 VAL A O 1
ATOM 1297 N N . THR A 1 181 ? 3.595 -4.414 -14.604 1.00 91.69 181 THR A N 1
ATOM 1298 C CA . THR A 1 181 ? 2.290 -5.072 -14.436 1.00 91.69 181 THR A CA 1
ATOM 1299 C C . THR A 1 181 ? 2.240 -5.989 -13.212 1.00 91.69 181 THR A C 1
ATOM 1301 O O . THR A 1 181 ? 1.216 -6.041 -12.524 1.00 91.69 181 THR A O 1
ATOM 1304 N N . GLN A 1 182 ? 3.328 -6.700 -12.905 1.00 94.81 182 GLN A N 1
ATOM 1305 C CA . GLN A 1 182 ? 3.391 -7.567 -11.725 1.00 94.81 182 GLN A CA 1
ATOM 1306 C C . GLN A 1 182 ? 3.402 -6.757 -10.428 1.00 94.81 182 GLN A C 1
ATOM 1308 O O . GLN A 1 182 ? 2.648 -7.090 -9.514 1.00 94.81 182 GLN A O 1
ATOM 1313 N N . PHE A 1 183 ? 4.178 -5.670 -10.359 1.00 96.62 183 PHE A N 1
ATOM 1314 C CA . PHE A 1 183 ? 4.145 -4.773 -9.201 1.00 96.62 183 PHE A CA 1
ATOM 1315 C C . PHE A 1 183 ? 2.804 -4.052 -9.070 1.00 96.62 183 PHE A C 1
ATOM 1317 O O . PHE A 1 183 ? 2.272 -3.979 -7.968 1.00 96.62 183 PHE A O 1
ATOM 1324 N N . GLN A 1 184 ? 2.191 -3.609 -10.170 1.00 96.19 184 GLN A N 1
ATOM 1325 C CA . GLN A 1 184 ? 0.848 -3.029 -10.131 1.00 96.19 184 GLN A CA 1
ATOM 1326 C C . GLN A 1 184 ? -0.178 -4.023 -9.570 1.00 96.19 184 GLN A C 1
ATOM 1328 O O . GLN A 1 184 ? -0.990 -3.665 -8.721 1.00 96.19 184 GLN A O 1
ATOM 1333 N N . THR A 1 185 ? -0.123 -5.284 -10.008 1.00 97.19 185 THR A N 1
ATOM 1334 C CA . THR A 1 185 ? -0.991 -6.351 -9.482 1.00 97.19 185 THR A CA 1
ATOM 1335 C C . THR A 1 185 ? -0.744 -6.579 -7.990 1.00 97.19 185 THR A C 1
ATOM 1337 O O . THR A 1 185 ? -1.694 -6.725 -7.225 1.00 97.19 185 THR A O 1
ATOM 1340 N N . ALA A 1 186 ? 0.522 -6.553 -7.564 1.00 98.50 186 ALA A N 1
ATOM 1341 C CA . ALA A 1 186 ? 0.895 -6.696 -6.165 1.00 98.50 186 ALA A CA 1
ATOM 1342 C C . ALA A 1 186 ? 0.354 -5.552 -5.298 1.00 98.50 186 ALA A C 1
ATOM 1344 O O . ALA A 1 186 ? -0.313 -5.815 -4.299 1.00 98.50 186 ALA A O 1
ATOM 1345 N N . LEU A 1 187 ? 0.549 -4.300 -5.718 1.00 98.31 187 LEU A N 1
ATOM 1346 C CA . LEU A 1 187 ? 0.046 -3.115 -5.019 1.00 98.31 187 LEU A CA 1
ATOM 1347 C C . LEU A 1 187 ? -1.480 -3.156 -4.867 1.00 98.31 187 LEU A C 1
ATOM 1349 O O . LEU A 1 187 ? -1.996 -2.947 -3.773 1.00 98.31 187 LEU A O 1
ATOM 1353 N N . ARG A 1 188 ? -2.190 -3.540 -5.936 1.00 97.50 188 ARG A N 1
ATOM 1354 C CA . ARG A 1 188 ? -3.659 -3.666 -5.958 1.00 97.50 188 ARG A CA 1
ATOM 1355 C C . ARG A 1 188 ? -4.224 -4.819 -5.125 1.00 97.50 188 ARG A C 1
ATOM 1357 O O . ARG A 1 188 ? -5.440 -4.923 -4.999 1.00 97.50 188 ARG A O 1
ATOM 1364 N N . SER A 1 189 ? -3.380 -5.704 -4.597 1.00 98.25 189 SER A N 1
ATOM 1365 C CA . SER A 1 189 ? -3.808 -6.817 -3.739 1.00 98.25 189 SER A CA 1
ATOM 1366 C C . SER A 1 189 ? -3.651 -6.550 -2.247 1.00 98.25 189 SER A C 1
ATOM 1368 O O . SER A 1 189 ? -4.101 -7.362 -1.442 1.00 98.25 189 SER A O 1
ATOM 1370 N N . ILE A 1 190 ? -2.996 -5.448 -1.866 1.00 98.56 190 ILE A N 1
ATOM 1371 C CA . ILE A 1 190 ? -2.734 -5.159 -0.457 1.00 98.56 190 ILE A CA 1
ATOM 1372 C C . ILE A 1 190 ? -4.054 -4.841 0.240 1.00 98.56 190 ILE A C 1
ATOM 1374 O O . ILE A 1 190 ? -4.845 -4.015 -0.227 1.00 98.56 190 ILE A O 1
ATOM 1378 N N . THR A 1 191 ? -4.267 -5.495 1.379 1.00 98.38 191 THR A N 1
ATOM 1379 C CA . THR A 1 191 ? -5.461 -5.314 2.202 1.00 98.38 191 THR A CA 1
ATOM 1380 C C . THR A 1 191 ? -5.129 -4.648 3.527 1.00 98.38 191 THR A C 1
ATOM 1382 O O . THR A 1 191 ? -4.068 -4.903 4.098 1.00 98.38 191 THR A O 1
ATOM 1385 N N . TYR A 1 192 ? -6.071 -3.873 4.052 1.00 98.56 192 TYR A N 1
ATOM 1386 C CA . TYR A 1 192 ? -6.039 -3.368 5.419 1.00 98.56 192 TYR A CA 1
ATOM 1387 C C . TYR A 1 192 ? -6.988 -4.162 6.316 1.00 98.56 192 TYR A C 1
ATOM 1389 O O . TYR A 1 192 ? -8.108 -4.480 5.910 1.00 98.56 192 TYR A O 1
ATOM 1397 N N . ALA A 1 193 ? -6.536 -4.432 7.536 1.00 98.19 193 ALA A N 1
ATOM 1398 C CA . ALA A 1 193 ? -7.347 -4.892 8.655 1.00 98.19 193 ALA A CA 1
ATOM 1399 C C . ALA A 1 193 ? -6.823 -4.274 9.959 1.00 98.19 193 ALA A C 1
ATOM 1401 O O . ALA A 1 193 ? -5.718 -3.727 9.997 1.00 98.19 193 ALA A O 1
ATOM 1402 N N . SER A 1 194 ? -7.586 -4.416 11.038 1.00 97.81 194 SER A N 1
ATOM 1403 C CA . SER A 1 194 ? -7.117 -4.145 12.395 1.00 97.81 194 SER A CA 1
ATOM 1404 C C . SER A 1 194 ? -7.423 -5.329 13.305 1.00 97.81 194 SER A C 1
ATOM 1406 O O . SER A 1 194 ? -8.491 -5.926 13.195 1.00 97.81 194 SER A O 1
ATOM 1408 N N . THR A 1 195 ? -6.481 -5.665 14.183 1.00 96.44 195 THR A N 1
ATOM 1409 C CA . THR A 1 195 ? -6.632 -6.658 15.257 1.00 96.44 195 THR A CA 1
ATOM 1410 C C . THR A 1 195 ? -6.925 -6.007 16.612 1.00 96.44 195 THR A C 1
ATOM 1412 O O . THR A 1 195 ? -6.785 -6.672 17.634 1.00 96.44 195 THR A O 1
ATOM 1415 N N . SER A 1 196 ? -7.179 -4.696 16.637 1.00 94.94 196 SER A N 1
ATOM 1416 C CA . SER A 1 196 ? -7.568 -3.966 17.845 1.00 94.94 196 SER A CA 1
ATOM 1417 C C . SER A 1 196 ? -9.072 -4.103 18.062 1.00 94.94 196 SER A C 1
ATOM 1419 O O . SER A 1 196 ? -9.809 -3.939 17.092 1.00 94.94 196 SER A O 1
ATOM 1421 N N . ASP A 1 197 ? -9.481 -4.306 19.316 1.00 91.56 197 ASP A N 1
ATOM 1422 C CA . ASP A 1 197 ? -10.879 -4.192 19.778 1.00 91.56 197 ASP A CA 1
ATOM 1423 C C . ASP A 1 197 ? -11.326 -2.717 19.919 1.00 91.56 197 ASP A C 1
ATOM 1425 O O . ASP A 1 197 ? -12.432 -2.426 20.343 1.00 91.56 197 ASP A O 1
ATOM 1429 N N . ASP A 1 198 ? -10.434 -1.768 19.615 1.00 93.19 198 ASP A N 1
ATOM 1430 C CA . ASP A 1 198 ? -10.788 -0.379 19.316 1.00 93.19 198 ASP A CA 1
ATOM 1431 C C . ASP A 1 198 ? -9.805 0.159 18.262 1.00 93.19 198 ASP A C 1
ATOM 1433 O O . ASP A 1 198 ? -8.708 0.647 18.583 1.00 93.19 198 ASP A O 1
ATOM 1437 N N . PRO A 1 199 ? -10.123 0.054 16.961 1.00 96.06 199 PRO A N 1
ATOM 1438 C CA . PRO A 1 199 ? -9.260 0.541 15.891 1.00 96.06 199 PRO A CA 1
ATOM 1439 C C . PRO A 1 199 ? -9.335 2.066 15.721 1.00 96.06 199 PRO A C 1
ATOM 1441 O O . PRO A 1 199 ? -8.656 2.621 14.850 1.00 96.06 199 PRO A O 1
ATOM 1444 N N . THR A 1 200 ? -10.143 2.769 16.520 1.00 96.75 200 THR A N 1
ATOM 1445 C CA . THR A 1 200 ? -10.305 4.228 16.449 1.00 96.75 200 THR A CA 1
ATOM 1446 C C . THR A 1 200 ? -9.643 4.974 17.599 1.00 96.75 200 THR A C 1
ATOM 1448 O O . THR A 1 200 ? -9.576 6.204 17.543 1.00 96.75 200 THR A O 1
ATOM 1451 N N . SER A 1 201 ? -9.110 4.268 18.603 1.00 95.12 201 SER A N 1
ATOM 1452 C CA . SER A 1 201 ? -8.538 4.866 19.811 1.00 95.12 201 SER A CA 1
ATOM 1453 C C . SER A 1 201 ? -9.516 5.870 20.426 1.00 95.12 201 SER A C 1
ATOM 1455 O O . SER A 1 201 ? -9.233 7.071 20.479 1.00 95.12 201 SER A O 1
ATOM 1457 N N . ASN A 1 202 ? -10.680 5.384 20.848 1.00 92.19 202 ASN A N 1
ATOM 1458 C CA . ASN A 1 202 ? -11.771 6.136 21.446 1.00 92.19 202 ASN A CA 1
ATOM 1459 C C . ASN A 1 202 ? -12.257 7.248 20.508 1.00 92.19 202 ASN A C 1
ATOM 1461 O O . ASN A 1 202 ? -12.386 8.409 20.902 1.00 92.19 202 ASN A O 1
ATOM 1465 N N . ASN A 1 203 ? -12.483 6.904 19.234 1.00 94.19 203 ASN A N 1
ATOM 1466 C CA . ASN A 1 203 ? -13.006 7.820 18.218 1.00 94.19 203 ASN A CA 1
ATOM 1467 C C . ASN A 1 203 ? -12.113 9.060 17.959 1.00 94.19 203 ASN A C 1
ATOM 1469 O O . ASN A 1 203 ? -12.601 10.123 17.574 1.00 94.19 203 ASN A O 1
ATOM 1473 N N . THR A 1 204 ? -10.796 8.946 18.191 1.00 96.56 204 THR A N 1
ATOM 1474 C CA . THR A 1 204 ? -9.813 10.014 17.901 1.00 96.56 204 THR A CA 1
ATOM 1475 C C . THR A 1 204 ? -9.036 9.777 16.603 1.00 96.56 204 THR A C 1
ATOM 1477 O O . THR A 1 204 ? -8.445 10.704 16.046 1.00 96.56 204 THR A O 1
ATOM 1480 N N . LYS A 1 205 ? -9.046 8.541 16.094 1.00 97.31 205 LYS A N 1
ATOM 1481 C CA . LYS A 1 205 ? -8.316 8.077 14.907 1.00 97.31 205 LYS A CA 1
ATOM 1482 C C . LYS A 1 205 ? -9.235 7.299 13.964 1.00 97.31 205 LYS A C 1
ATOM 1484 O O . LYS A 1 205 ? -9.002 6.138 13.644 1.00 97.31 205 LYS A O 1
ATOM 1489 N N . ASN A 1 206 ? -10.268 7.966 13.466 1.00 97.00 206 ASN A N 1
ATOM 1490 C CA . ASN A 1 206 ? -11.290 7.396 12.573 1.00 97.00 206 ASN A CA 1
ATOM 1491 C C . ASN A 1 206 ? -10.849 7.199 11.122 1.00 97.00 206 ASN A C 1
ATOM 1493 O O . ASN A 1 206 ? -11.663 6.888 10.257 1.00 97.00 206 ASN A O 1
ATOM 1497 N N . SER A 1 207 ? -9.580 7.433 10.811 1.00 97.31 207 SER A N 1
ATOM 1498 C CA . SER A 1 207 ? -9.058 7.182 9.477 1.00 97.31 207 SER A CA 1
ATOM 1499 C C . SER A 1 207 ? -7.587 6.818 9.513 1.00 97.31 207 SER A C 1
ATOM 1501 O O . SER A 1 207 ? -6.893 7.101 10.494 1.00 97.31 207 SER A O 1
ATOM 1503 N N . ARG A 1 208 ? -7.119 6.207 8.426 1.00 98.00 208 ARG A N 1
ATOM 1504 C CA . ARG A 1 208 ? -5.706 6.015 8.097 1.00 98.00 208 ARG A CA 1
ATOM 1505 C C . ARG A 1 208 ? -5.415 6.644 6.751 1.00 98.00 208 ARG A C 1
ATOM 1507 O O . ARG A 1 208 ? -6.213 6.519 5.821 1.00 98.00 208 ARG A O 1
ATOM 1514 N N . ILE A 1 209 ? -4.251 7.273 6.649 1.00 97.38 209 ILE A N 1
ATOM 1515 C CA . ILE A 1 209 ? -3.675 7.645 5.357 1.00 97.38 209 ILE A CA 1
ATOM 1516 C C . ILE A 1 209 ? -2.621 6.599 5.032 1.00 97.38 209 ILE A C 1
ATOM 1518 O O . ILE A 1 209 ? -1.706 6.372 5.823 1.00 97.38 209 ILE A O 1
ATOM 1522 N N . ILE A 1 210 ? -2.779 5.954 3.884 1.00 98.19 210 ILE A N 1
ATOM 1523 C CA . ILE A 1 210 ? -1.828 4.991 3.345 1.00 98.19 210 ILE A CA 1
ATOM 1524 C C . ILE A 1 210 ? -0.996 5.707 2.298 1.00 98.19 210 ILE A C 1
ATOM 1526 O O . ILE A 1 210 ? -1.558 6.240 1.346 1.00 98.19 210 ILE A O 1
ATOM 1530 N N . SER A 1 211 ? 0.320 5.729 2.470 1.00 98.00 211 SER A N 1
ATOM 1531 C CA . SER A 1 211 ? 1.260 6.268 1.490 1.00 98.00 211 SER A CA 1
ATOM 1532 C C . SER A 1 211 ? 1.894 5.142 0.688 1.00 98.00 211 SER A C 1
ATOM 1534 O O . SER A 1 211 ? 2.325 4.141 1.257 1.00 98.00 211 SER A O 1
ATOM 1536 N N . TRP A 1 212 ? 1.996 5.343 -0.621 1.00 98.44 212 TRP A N 1
ATOM 1537 C CA . TRP A 1 212 ? 2.569 4.401 -1.576 1.00 98.44 212 TRP A CA 1
ATOM 1538 C C . TRP A 1 212 ? 3.778 5.039 -2.251 1.00 98.44 212 TRP A C 1
ATOM 1540 O O . TRP A 1 212 ? 3.656 6.114 -2.843 1.00 98.44 212 TRP A O 1
ATOM 1550 N N . VAL A 1 213 ? 4.928 4.375 -2.179 1.00 98.62 213 VAL A N 1
ATOM 1551 C CA . VAL A 1 213 ? 6.151 4.773 -2.887 1.00 98.62 213 VAL A CA 1
ATOM 1552 C C . VAL A 1 213 ? 6.755 3.539 -3.539 1.00 98.62 213 VAL A C 1
ATOM 1554 O O . VAL A 1 213 ? 6.931 2.513 -2.881 1.00 98.62 213 VAL A O 1
ATOM 1557 N N . PHE A 1 214 ? 7.080 3.632 -4.824 1.00 98.19 214 PHE A N 1
ATOM 1558 C CA . PHE A 1 214 ? 7.777 2.588 -5.563 1.00 98.19 214 PHE A CA 1
ATOM 1559 C C . PHE A 1 214 ? 9.226 2.995 -5.828 1.00 98.19 214 PHE A C 1
ATOM 1561 O O . PHE A 1 214 ? 9.528 4.174 -6.010 1.00 98.19 214 PHE A O 1
ATOM 1568 N N . ASN A 1 215 ? 10.106 1.999 -5.824 1.00 96.12 215 ASN A N 1
ATOM 1569 C CA . ASN A 1 215 ? 11.503 2.103 -6.185 1.00 96.12 215 ASN A CA 1
ATOM 1570 C C . ASN A 1 215 ? 11.832 1.022 -7.223 1.00 96.12 215 ASN A C 1
ATOM 1572 O O . ASN A 1 215 ? 11.782 -0.160 -6.884 1.00 96.12 215 ASN A O 1
ATOM 1576 N N . ASP A 1 216 ? 12.181 1.386 -8.454 1.00 92.88 216 ASP A N 1
ATOM 1577 C CA . ASP A 1 216 ? 12.511 0.416 -9.519 1.00 92.88 216 ASP A CA 1
ATOM 1578 C C . ASP A 1 216 ? 13.865 -0.293 -9.313 1.00 92.88 216 ASP A C 1
ATOM 1580 O O . ASP A 1 216 ? 14.203 -1.243 -10.021 1.00 92.88 216 ASP A O 1
ATOM 1584 N N . GLY A 1 217 ? 14.643 0.113 -8.307 1.00 92.69 217 GLY A N 1
ATOM 1585 C CA . GLY A 1 217 ? 15.917 -0.494 -7.939 1.00 92.69 217 GLY A CA 1
ATOM 1586 C C . GLY A 1 217 ? 17.089 -0.109 -8.843 1.00 92.69 217 GLY A C 1
ATOM 1587 O O . GLY A 1 217 ? 18.174 -0.676 -8.677 1.00 92.69 217 GLY A O 1
ATOM 1588 N N . THR A 1 218 ? 16.897 0.810 -9.792 1.00 87.44 218 THR A N 1
ATOM 1589 C CA . THR A 1 218 ? 17.972 1.390 -10.603 1.00 87.44 218 THR A CA 1
ATOM 1590 C C . THR A 1 218 ? 18.766 2.436 -9.806 1.00 87.44 218 THR A C 1
ATOM 1592 O O . THR A 1 218 ? 18.490 2.721 -8.638 1.00 87.44 218 THR A O 1
ATOM 1595 N N . SER A 1 219 ? 19.839 2.968 -10.396 1.00 82.75 219 SER A N 1
ATOM 1596 C CA . SER A 1 219 ? 20.783 3.856 -9.705 1.00 82.75 219 SER A CA 1
ATOM 1597 C C . SER A 1 219 ? 20.400 5.338 -9.720 1.00 82.75 219 SER A C 1
ATOM 1599 O O . SER A 1 219 ? 20.984 6.110 -8.958 1.00 82.75 219 SER A O 1
ATOM 1601 N N . ALA A 1 220 ? 19.476 5.759 -10.585 1.00 79.88 220 ALA A N 1
ATOM 1602 C CA . ALA A 1 220 ? 19.106 7.158 -10.760 1.00 79.88 220 ALA A CA 1
ATOM 1603 C C . ALA A 1 220 ? 17.630 7.278 -11.130 1.00 79.88 220 ALA A C 1
ATOM 1605 O O . ALA A 1 220 ? 17.116 6.438 -11.851 1.00 79.88 220 ALA A O 1
ATOM 1606 N N . ASN A 1 221 ? 16.977 8.342 -10.647 1.00 81.69 221 ASN A N 1
ATOM 1607 C CA . ASN A 1 221 ? 15.536 8.578 -10.821 1.00 81.69 221 ASN A CA 1
ATOM 1608 C C . ASN A 1 221 ? 14.662 7.408 -10.364 1.00 81.69 221 ASN A C 1
ATOM 1610 O O . ASN A 1 221 ? 13.515 7.298 -10.745 1.00 81.69 221 ASN A O 1
ATOM 1614 N N . ASN A 1 222 ? 15.174 6.586 -9.465 1.00 88.19 222 ASN A N 1
ATOM 1615 C CA . ASN A 1 222 ? 14.610 5.287 -9.172 1.00 88.19 222 ASN A CA 1
ATOM 1616 C C . ASN A 1 222 ? 13.383 5.321 -8.251 1.00 88.19 222 ASN A C 1
ATOM 1618 O O . ASN A 1 222 ? 12.935 4.268 -7.829 1.00 88.19 222 ASN A O 1
ATOM 1622 N N . ILE A 1 223 ? 12.898 6.496 -7.829 1.00 93.62 223 ILE A N 1
ATOM 1623 C CA . ILE A 1 223 ? 11.863 6.657 -6.793 1.00 93.62 223 ILE A CA 1
ATOM 1624 C C . ILE A 1 223 ? 10.651 7.382 -7.365 1.00 93.62 223 ILE A C 1
ATOM 1626 O O . ILE A 1 223 ? 10.790 8.450 -7.962 1.00 93.62 223 ILE A O 1
ATOM 1630 N N . SER A 1 224 ? 9.458 6.850 -7.104 1.00 93.75 224 SER A N 1
ATOM 1631 C CA . SER A 1 224 ? 8.212 7.453 -7.564 1.00 93.75 224 SER A CA 1
ATOM 1632 C C . SER A 1 224 ? 7.762 8.660 -6.746 1.00 93.75 224 SER A C 1
ATOM 1634 O O . SER A 1 224 ? 8.230 8.917 -5.637 1.00 93.75 224 SER A O 1
ATOM 1636 N N . ASN A 1 225 ? 6.743 9.363 -7.247 1.00 91.19 225 ASN A N 1
ATOM 1637 C CA . ASN A 1 225 ? 5.927 10.225 -6.395 1.00 91.19 225 ASN A CA 1
ATOM 1638 C C . ASN A 1 225 ? 5.273 9.419 -5.256 1.00 91.19 225 ASN A C 1
ATOM 1640 O O . ASN A 1 225 ? 5.031 8.216 -5.390 1.00 91.19 225 ASN A O 1
ATOM 1644 N N . THR A 1 226 ? 4.919 10.105 -4.169 1.00 96.69 226 THR A N 1
ATOM 1645 C CA . THR A 1 226 ? 4.069 9.537 -3.117 1.00 96.69 226 THR A CA 1
ATOM 1646 C C . THR A 1 226 ? 2.610 9.646 -3.539 1.00 96.69 226 THR A C 1
ATOM 1648 O O . THR A 1 226 ? 2.087 10.753 -3.672 1.00 96.69 226 THR A O 1
ATOM 1651 N N . ALA A 1 227 ? 1.946 8.512 -3.736 1.00 95.81 227 ALA A N 1
ATOM 1652 C CA . ALA A 1 227 ? 0.490 8.461 -3.858 1.00 95.81 227 ALA A CA 1
ATOM 1653 C C . ALA A 1 227 ? -0.133 8.149 -2.493 1.00 95.81 227 ALA A C 1
ATOM 1655 O O . ALA A 1 227 ? 0.530 7.562 -1.635 1.00 95.81 227 ALA A O 1
ATOM 1656 N N . THR A 1 228 ? -1.396 8.523 -2.278 1.00 95.75 228 THR A N 1
ATOM 1657 C CA . THR A 1 228 ? -2.092 8.253 -1.015 1.00 95.75 228 THR A CA 1
ATOM 1658 C C . THR A 1 228 ? -3.490 7.679 -1.211 1.00 95.75 228 THR A C 1
ATOM 1660 O O . THR A 1 228 ? -4.221 8.089 -2.110 1.00 95.75 228 THR A O 1
ATOM 1663 N N . SER A 1 229 ? -3.872 6.761 -0.323 1.00 96.62 229 SER A N 1
ATOM 1664 C CA . SER A 1 229 ? -5.245 6.263 -0.171 1.00 96.62 229 SER A CA 1
ATOM 1665 C C . SER A 1 229 ? -5.739 6.564 1.244 1.00 96.62 229 SER A C 1
ATOM 1667 O O . SER A 1 229 ? -4.955 6.554 2.194 1.00 96.62 229 SER A O 1
ATOM 1669 N N . THR A 1 230 ? -7.039 6.803 1.400 1.00 96.19 230 THR A N 1
ATOM 1670 C CA . THR A 1 230 ? -7.659 7.030 2.713 1.00 96.19 230 THR A CA 1
ATOM 1671 C C . THR A 1 230 ? -8.562 5.863 3.067 1.00 96.19 230 THR A C 1
ATOM 1673 O O . THR A 1 230 ? -9.414 5.468 2.269 1.00 96.19 230 THR A O 1
ATOM 1676 N N . ILE A 1 231 ? -8.404 5.360 4.287 1.00 97.44 231 ILE A N 1
ATOM 1677 C CA . ILE A 1 231 ? -9.280 4.358 4.888 1.00 97.44 231 ILE A CA 1
ATOM 1678 C C . ILE A 1 231 ? -10.061 5.049 5.996 1.00 97.44 231 ILE A C 1
ATOM 1680 O O . ILE A 1 231 ? -9.456 5.552 6.938 1.00 97.44 231 ILE A O 1
ATOM 1684 N N . ASN A 1 232 ? -11.383 5.077 5.892 1.00 97.38 232 ASN A N 1
ATOM 1685 C CA . ASN A 1 232 ? -12.280 5.520 6.952 1.00 97.38 232 ASN A CA 1
ATOM 1686 C C . ASN A 1 232 ? -12.629 4.318 7.827 1.00 97.38 232 ASN A C 1
ATOM 1688 O O . ASN A 1 232 ? -13.029 3.276 7.310 1.00 97.38 232 ASN A O 1
ATOM 1692 N N . ILE A 1 233 ? -12.481 4.463 9.137 1.00 97.88 233 ILE A N 1
ATOM 1693 C CA . ILE A 1 233 ? -12.691 3.400 10.115 1.00 97.88 233 ILE A CA 1
ATOM 1694 C C . ILE A 1 233 ? -13.921 3.736 10.947 1.00 97.88 233 ILE A C 1
ATOM 1696 O O . ILE A 1 233 ? -14.022 4.822 11.523 1.00 97.88 233 ILE A O 1
ATOM 1700 N N . THR A 1 234 ? -14.840 2.780 11.012 1.00 96.19 234 THR A N 1
ATOM 1701 C CA . THR A 1 234 ? -16.022 2.826 11.873 1.00 96.19 234 THR A CA 1
ATOM 1702 C C . THR A 1 234 ? -15.841 1.807 12.991 1.00 96.19 234 THR A C 1
ATOM 1704 O O . THR A 1 234 ? -15.758 0.612 12.707 1.00 96.19 234 THR A O 1
ATOM 1707 N N . ALA A 1 235 ? -15.761 2.285 14.233 1.00 93.88 235 ALA A N 1
ATOM 1708 C CA . ALA A 1 235 ? -15.799 1.425 15.412 1.00 93.88 235 ALA A CA 1
ATOM 1709 C C . ALA A 1 235 ? -17.194 0.804 15.581 1.00 93.88 235 ALA A C 1
ATOM 1711 O O . ALA A 1 235 ? -18.209 1.387 15.181 1.00 93.88 235 ALA A O 1
ATOM 1712 N N . VAL A 1 236 ? -17.229 -0.373 16.183 1.00 93.69 236 VAL A N 1
ATOM 1713 C CA . VAL A 1 236 ? -18.413 -1.090 16.629 1.00 93.69 236 VAL A CA 1
ATOM 1714 C C . VAL A 1 236 ? -18.425 -1.003 18.149 1.00 93.69 236 VAL A C 1
ATOM 1716 O O . VAL A 1 236 ? -17.470 -1.373 18.807 1.00 93.69 236 VAL A O 1
ATOM 1719 N N . ASN A 1 237 ? -19.513 -0.487 18.716 1.00 88.88 237 ASN A N 1
ATOM 1720 C CA . ASN A 1 237 ? -19.631 -0.404 20.166 1.00 88.88 237 ASN A CA 1
ATOM 1721 C C . ASN A 1 237 ? -19.809 -1.804 20.763 1.00 88.88 237 ASN A C 1
ATOM 1723 O O . ASN A 1 237 ? -20.853 -2.430 20.538 1.00 88.88 237 ASN A O 1
ATOM 1727 N N . ASP A 1 238 ? -18.871 -2.223 21.602 1.00 84.50 238 ASP A N 1
ATOM 1728 C CA . ASP A 1 238 ? -18.968 -3.473 22.342 1.00 84.50 238 ASP A CA 1
ATOM 1729 C C . ASP A 1 238 ? -19.783 -3.328 23.634 1.00 84.50 238 ASP A C 1
ATOM 1731 O O . ASP A 1 238 ? -20.075 -2.237 24.126 1.00 84.50 238 ASP A O 1
ATOM 1735 N N . ALA A 1 239 ? -20.270 -4.458 24.148 1.00 84.75 239 ALA A N 1
ATOM 1736 C CA . ALA A 1 239 ? -20.964 -4.471 25.428 1.00 84.75 239 ALA A CA 1
ATOM 1737 C C . ALA A 1 239 ? -19.933 -4.499 26.567 1.00 84.75 239 ALA A C 1
ATOM 1739 O O . ALA A 1 239 ? -19.019 -5.326 26.516 1.00 84.75 239 ALA A O 1
ATOM 1740 N N . PRO A 1 240 ? -20.117 -3.711 27.643 1.00 86.62 240 PRO A N 1
ATOM 1741 C CA . PRO A 1 240 ? -19.216 -3.763 28.781 1.00 86.62 240 PRO A CA 1
ATOM 1742 C C . PRO A 1 240 ? -19.253 -5.156 29.413 1.00 86.62 240 PRO A C 1
ATOM 1744 O O . PRO A 1 240 ? -20.318 -5.712 29.708 1.00 86.62 240 PRO A O 1
ATOM 1747 N N . VAL A 1 241 ? -18.072 -5.719 29.650 1.00 88.56 241 VAL A N 1
ATOM 1748 C CA . VAL A 1 241 ? -17.908 -7.041 30.252 1.00 88.56 241 VAL A CA 1
ATOM 1749 C C . VAL A 1 241 ? -17.637 -6.882 31.743 1.00 88.56 241 VAL A C 1
ATOM 1751 O O . VAL A 1 241 ? -16.736 -6.158 32.169 1.00 88.56 241 VAL A O 1
ATOM 1754 N N . ILE A 1 242 ? -18.422 -7.597 32.550 1.00 86.12 242 ILE A N 1
ATOM 1755 C CA . ILE A 1 242 ? -18.196 -7.734 33.989 1.00 86.12 242 ILE A CA 1
ATOM 1756 C C . ILE A 1 242 ? -17.510 -9.071 34.229 1.00 86.12 242 ILE A C 1
ATOM 1758 O O . ILE A 1 242 ? -18.095 -10.123 33.966 1.00 86.12 242 ILE A O 1
ATOM 1762 N N . THR A 1 243 ? -16.307 -9.043 34.799 1.00 85.56 243 THR A N 1
ATOM 1763 C CA . THR A 1 243 ? -15.686 -10.263 35.325 1.00 85.56 243 THR A CA 1
ATOM 1764 C C . THR A 1 243 ? -16.027 -10.371 36.811 1.00 85.56 243 THR A C 1
ATOM 1766 O O . THR A 1 243 ? -15.553 -9.548 37.601 1.00 85.56 243 THR A O 1
ATOM 1769 N N . PRO A 1 244 ? -16.881 -11.327 37.228 1.00 78.00 244 PRO A N 1
ATOM 1770 C CA . PRO A 1 244 ? -17.263 -11.446 38.625 1.00 78.00 244 PRO A CA 1
ATOM 1771 C C . PRO A 1 244 ? -16.042 -11.774 39.486 1.00 78.00 244 PRO A C 1
ATOM 1773 O O . PRO A 1 244 ? -15.252 -12.663 39.171 1.00 78.00 244 PRO A O 1
ATOM 1776 N N . GLY A 1 245 ? -15.902 -11.048 40.597 1.00 77.19 245 GLY A N 1
ATOM 1777 C CA . GLY A 1 245 ? -14.888 -11.350 41.607 1.00 77.19 245 GLY A CA 1
ATOM 1778 C C . GLY A 1 245 ? -15.086 -12.731 42.252 1.00 77.19 245 GLY A C 1
ATOM 1779 O O . GLY A 1 245 ? -16.080 -13.417 42.020 1.00 77.19 245 GLY A O 1
ATOM 1780 N N . THR A 1 246 ? -14.146 -13.130 43.105 1.00 79.56 246 THR A N 1
ATOM 1781 C CA . THR A 1 246 ? -14.208 -14.412 43.819 1.00 79.56 246 THR A CA 1
ATOM 1782 C C . THR A 1 246 ? -15.372 -14.476 44.812 1.00 79.56 246 THR A C 1
ATOM 1784 O O . THR A 1 246 ? -15.849 -13.460 45.324 1.00 79.56 246 THR A O 1
ATOM 1787 N N . THR A 1 247 ? -15.822 -15.697 45.109 1.00 79.81 247 THR A N 1
ATOM 1788 C CA . THR A 1 247 ? -16.834 -15.954 46.136 1.00 79.81 247 THR A CA 1
ATOM 1789 C C . THR A 1 247 ? -16.323 -15.493 47.502 1.00 79.81 247 THR A C 1
ATOM 1791 O O . THR A 1 247 ? -15.300 -15.983 47.985 1.00 79.81 247 THR A O 1
ATOM 1794 N N . LEU A 1 248 ? -17.038 -14.567 48.146 1.00 86.50 248 LEU A N 1
ATOM 1795 C CA . LEU A 1 248 ? -16.712 -14.122 49.499 1.00 86.50 248 LEU A CA 1
ATOM 1796 C C . LEU A 1 248 ? -17.175 -15.178 50.512 1.00 86.50 248 LEU A C 1
ATOM 1798 O O . LEU A 1 248 ? -18.369 -15.437 50.643 1.00 86.50 248 LEU A O 1
ATOM 1802 N N . SER A 1 249 ? -16.236 -15.763 51.255 1.00 85.00 249 SER A N 1
ATOM 1803 C CA . SER A 1 249 ? -16.567 -16.563 52.439 1.00 85.00 249 SER A CA 1
ATOM 1804 C C . SER A 1 249 ? -16.774 -15.629 53.629 1.00 85.00 249 SER A C 1
ATOM 1806 O O . SER A 1 249 ? -15.886 -14.840 53.949 1.00 85.00 249 SER A O 1
ATOM 1808 N N . TYR A 1 250 ? -17.931 -15.715 54.283 1.00 90.19 250 TYR A N 1
ATOM 1809 C CA . TYR A 1 250 ? -18.253 -14.922 55.467 1.00 90.19 250 TYR A CA 1
ATOM 1810 C C . TYR A 1 250 ? -18.668 -15.839 56.617 1.00 90.19 250 TYR A C 1
ATOM 1812 O O . TYR A 1 250 ? -19.538 -16.694 56.456 1.00 90.19 250 TYR A O 1
ATOM 1820 N N . THR A 1 251 ? -18.041 -15.647 57.775 1.00 91.75 251 THR A N 1
ATOM 1821 C CA . THR A 1 251 ? -18.405 -16.336 59.016 1.00 91.75 251 THR A CA 1
ATOM 1822 C C . THR A 1 251 ? -19.389 -15.472 59.788 1.00 91.75 251 THR A C 1
ATOM 1824 O O . THR A 1 251 ? -19.169 -14.270 59.940 1.00 91.75 251 THR A O 1
ATOM 1827 N N . GLU A 1 252 ? -20.455 -16.086 60.298 1.00 92.94 252 GLU A N 1
ATOM 1828 C CA . GLU A 1 252 ? -21.442 -15.418 61.146 1.00 92.94 252 GLU A CA 1
ATOM 1829 C C . GLU A 1 252 ? -20.761 -14.637 62.288 1.00 92.94 252 GLU A C 1
ATOM 1831 O O . GLU A 1 252 ? -19.842 -15.140 62.937 1.00 92.94 252 GLU A O 1
ATOM 1836 N N . ASN A 1 253 ? -21.208 -13.398 62.517 1.00 94.50 253 ASN A N 1
ATOM 1837 C CA . ASN A 1 253 ? -20.637 -12.431 63.468 1.00 94.50 253 ASN A CA 1
ATOM 1838 C C . ASN A 1 253 ? -19.213 -11.930 63.146 1.00 94.50 253 ASN A C 1
ATOM 1840 O O . ASN A 1 253 ? -18.596 -11.256 63.973 1.00 94.50 253 ASN A O 1
ATOM 1844 N N . GLY A 1 254 ? -18.686 -12.211 61.952 1.00 91.12 254 GLY A N 1
ATOM 1845 C CA . GLY A 1 254 ? -17.432 -11.633 61.472 1.00 91.12 254 GLY A CA 1
ATOM 1846 C C . GLY A 1 254 ? -17.536 -10.130 61.182 1.00 91.12 254 GLY A C 1
ATOM 1847 O O . GLY A 1 254 ? -18.620 -9.585 60.962 1.00 91.12 254 GLY A O 1
ATOM 1848 N N . SER A 1 255 ? -16.393 -9.441 61.134 1.00 91.69 255 SER A N 1
ATOM 1849 C CA . SER A 1 255 ? -16.330 -8.046 60.677 1.00 91.69 255 SER A CA 1
ATOM 1850 C C . SER A 1 255 ? -16.845 -7.906 59.240 1.00 91.69 255 SER A C 1
ATOM 1852 O O . SER A 1 255 ? -16.678 -8.820 58.433 1.00 91.69 255 SER A O 1
ATOM 1854 N N . ALA A 1 256 ? -17.450 -6.761 58.910 1.00 89.94 256 ALA A N 1
ATOM 1855 C CA . ALA A 1 256 ? -17.937 -6.492 57.558 1.00 89.94 256 ALA A CA 1
ATOM 1856 C C . ALA A 1 256 ? -16.810 -6.670 56.527 1.00 89.94 256 ALA A C 1
ATOM 1858 O O . ALA A 1 256 ? -15.726 -6.105 56.678 1.00 89.94 256 ALA A O 1
ATOM 1859 N N . ALA A 1 257 ? -17.078 -7.454 55.484 1.00 87.00 257 ALA A N 1
ATOM 1860 C CA . ALA A 1 257 ? -16.134 -7.737 54.413 1.00 87.00 257 ALA A CA 1
ATOM 1861 C C . ALA A 1 257 ? -16.680 -7.220 53.077 1.00 87.00 257 ALA A C 1
ATOM 1863 O O . ALA A 1 257 ? -17.879 -7.307 52.809 1.00 87.00 257 ALA A O 1
ATOM 1864 N N . ALA A 1 258 ? -15.798 -6.662 52.246 1.00 85.19 258 ALA A N 1
ATOM 1865 C CA . ALA A 1 258 ? -16.168 -6.148 50.934 1.00 85.19 258 ALA A CA 1
ATOM 1866 C C . ALA A 1 258 ? -16.511 -7.302 49.981 1.00 85.19 258 ALA A C 1
ATOM 1868 O O . ALA A 1 258 ? -15.729 -8.236 49.802 1.00 85.19 258 ALA A O 1
ATOM 1869 N N . ILE A 1 259 ? -17.683 -7.218 49.358 1.00 83.88 259 ILE A N 1
ATOM 1870 C CA . ILE A 1 259 ? -18.138 -8.159 48.335 1.00 83.88 259 ILE A CA 1
ATOM 1871 C C . ILE A 1 259 ? -17.435 -7.832 47.012 1.00 83.88 259 ILE A C 1
ATOM 1873 O O . ILE A 1 259 ? -17.328 -6.663 46.647 1.00 83.88 259 ILE A O 1
ATOM 1877 N N . ASN A 1 260 ? -16.965 -8.865 46.304 1.00 79.12 260 ASN A N 1
ATOM 1878 C CA . ASN A 1 260 ? -16.380 -8.757 44.963 1.00 79.12 260 ASN A CA 1
ATOM 1879 C C . ASN A 1 260 ? -15.293 -7.666 44.844 1.00 79.12 260 ASN A C 1
ATOM 1881 O O . ASN A 1 260 ? -15.269 -6.910 43.880 1.00 79.12 260 ASN A O 1
ATOM 1885 N N . SER A 1 261 ? -14.348 -7.607 45.786 1.00 80.69 261 SER A N 1
ATOM 1886 C CA . SER A 1 261 ? -13.234 -6.639 45.757 1.00 80.69 261 SER A CA 1
ATOM 1887 C C . SER A 1 261 ? -12.306 -6.762 44.535 1.00 80.69 261 SER A C 1
ATOM 1889 O O . SER A 1 261 ? -11.501 -5.870 44.291 1.00 80.69 261 SER A O 1
ATOM 1891 N N . ALA A 1 262 ? -12.433 -7.847 43.766 1.00 82.31 262 ALA A N 1
ATOM 1892 C CA . ALA A 1 262 ? -11.740 -8.081 42.501 1.00 82.31 262 ALA A CA 1
ATOM 1893 C C . ALA A 1 262 ? -12.636 -7.878 41.259 1.00 82.31 262 ALA A C 1
ATOM 1895 O O . ALA A 1 262 ? -12.276 -8.341 40.181 1.00 82.31 262 ALA A O 1
ATOM 1896 N N . LEU A 1 263 ? -13.815 -7.254 41.397 1.00 85.50 263 LEU A N 1
ATOM 1897 C CA . LEU A 1 263 ? -14.683 -6.944 40.260 1.00 85.50 263 LEU A CA 1
ATOM 1898 C C . LEU A 1 263 ? -13.951 -6.010 39.294 1.00 85.50 263 LEU A C 1
ATOM 1900 O O . LEU A 1 263 ? -13.514 -4.927 39.686 1.00 85.50 263 LEU A O 1
ATOM 1904 N N . THR A 1 264 ? -13.876 -6.404 38.030 1.00 84.81 264 THR A N 1
ATOM 1905 C CA . THR A 1 264 ? -13.398 -5.534 36.958 1.00 84.81 264 THR A CA 1
ATOM 1906 C C . THR A 1 264 ? -14.506 -5.313 35.936 1.00 84.81 264 THR A C 1
ATOM 1908 O O . THR A 1 264 ? -15.282 -6.219 35.617 1.00 84.81 264 THR A O 1
ATOM 1911 N N . LEU A 1 265 ? -14.583 -4.070 35.467 1.00 81.69 265 LEU A N 1
ATOM 1912 C CA . LEU A 1 265 ? -15.396 -3.629 34.341 1.00 81.69 265 LEU A CA 1
ATOM 1913 C C . LEU A 1 265 ? -14.431 -3.292 33.212 1.00 81.69 265 LEU A C 1
ATOM 1915 O O . LEU A 1 265 ? -13.498 -2.513 33.420 1.00 81.69 265 LEU A O 1
ATOM 1919 N N . THR A 1 266 ? -14.649 -3.886 32.050 1.00 82.06 266 THR A N 1
ATOM 1920 C CA . THR A 1 266 ? -13.902 -3.570 30.833 1.00 82.06 266 THR A CA 1
ATOM 1921 C C . THR A 1 266 ? -14.885 -3.201 29.737 1.00 82.06 266 THR A C 1
ATOM 1923 O O . THR A 1 266 ? -15.897 -3.880 29.573 1.00 82.06 266 THR A O 1
ATOM 1926 N N . ASP A 1 267 ? -14.573 -2.132 29.018 1.00 77.12 267 ASP A N 1
ATOM 1927 C CA . ASP A 1 267 ? -15.303 -1.627 27.859 1.00 77.12 267 ASP A CA 1
ATOM 1928 C C . ASP A 1 267 ? -14.235 -1.266 26.822 1.00 77.12 267 ASP A C 1
ATOM 1930 O O . ASP A 1 267 ? -13.251 -0.616 27.200 1.00 77.12 267 ASP A O 1
ATOM 1934 N N . ALA A 1 268 ? -14.357 -1.811 25.612 1.00 69.31 268 ALA A N 1
ATOM 1935 C CA . ALA A 1 268 ? -13.383 -1.636 24.536 1.00 69.31 268 ALA A CA 1
ATOM 1936 C C . ALA A 1 268 ? -13.736 -0.399 23.701 1.00 69.31 268 ALA A C 1
ATOM 1938 O O . ALA A 1 268 ? -14.942 -0.196 23.429 1.00 69.31 268 ALA A O 1
#